Protein AF-Q4L311-F1 (afdb_monomer_lite)

Sequence (373 aa):
MFKLDLPMAKENIFAGINQTIMLTLSMVVIASMIGTPGLGEGVLAAVQRSEVGNGFVYGIGIVVLAIIVDRFTQAMNHSRQEKLPKKTKIILTIIILLVAILGSILGHMFSDDKEANKGTIKLAYAQQDDQIVSTNVIAQVLEEQGYKVDTTSLDIPVTWEAVSKGEVDAMTGAWLPITHGAEYKKVKNDIDNLGPHIDKEAKLGLVVPKYMDVNSIEDLNNQANKKITGIEPGAEIVDATNETLKAYPNLKGWEQINSSTGAMNAELKRAIKNKDDIIITGWNRYWIFQRYDLKYLDDPKGSMGKAESINTIARKGLKEDEPEAYRILDNFKWSVKDMESIMLEIENGKDPEKATKEWIDNNRDKVDKWTEK

Organism: Staphylococcus haemolyticus (strain JCSC1435) (NCBI:txid279808)

Structure (mmCIF, N/CA/C/O backbone):
data_AF-Q4L311-F1
#
_entry.id   AF-Q4L311-F1
#
loop_
_atom_site.group_PDB
_atom_site.id
_atom_site.type_symbol
_atom_site.label_atom_id
_atom_site.label_alt_id
_atom_site.label_comp_id
_atom_site.label_asym_id
_atom_site.label_entity_id
_atom_site.label_seq_id
_atom_site.pdbx_PDB_ins_code
_atom_site.Cartn_x
_atom_site.Cartn_y
_atom_site.Cartn_z
_atom_site.occupancy
_atom_site.B_iso_or_equiv
_a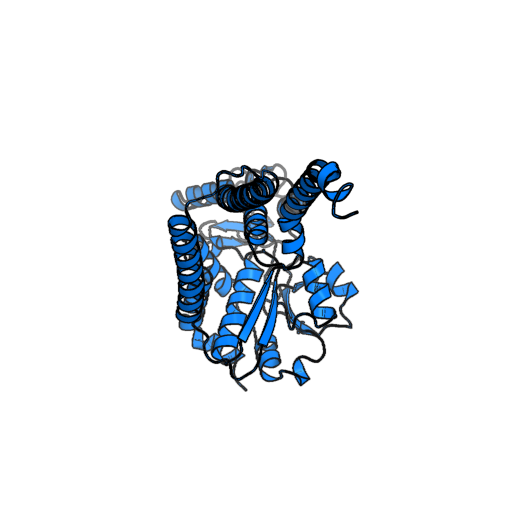tom_site.auth_seq_id
_atom_site.auth_comp_id
_atom_site.auth_asym_id
_atom_site.auth_atom_id
_atom_site.pdbx_PDB_model_num
ATOM 1 N N . MET A 1 1 ? -5.547 31.160 49.941 1.00 73.50 1 MET A N 1
ATOM 2 C CA . MET A 1 1 ? -5.745 30.472 48.648 1.00 73.50 1 MET A CA 1
ATOM 3 C C . MET A 1 1 ? -6.793 31.131 47.742 1.00 73.50 1 MET A C 1
ATOM 5 O O . MET A 1 1 ? -6.414 31.935 46.906 1.00 73.50 1 MET A O 1
ATOM 9 N N . PHE A 1 2 ? -8.103 30.878 47.891 1.00 77.81 2 PHE A N 1
ATOM 10 C CA . PHE A 1 2 ? -9.108 31.277 46.877 1.00 77.81 2 PHE A CA 1
ATOM 11 C C . PHE A 1 2 ? -9.388 32.783 46.734 1.00 77.81 2 PHE A C 1
ATOM 13 O O . PHE A 1 2 ? -9.813 33.221 45.671 1.00 77.81 2 PHE A O 1
ATOM 20 N N . LYS A 1 3 ? -9.182 33.579 47.789 1.00 73.06 3 LYS A N 1
ATOM 21 C CA . LYS A 1 3 ? -9.510 35.018 47.793 1.00 73.06 3 LYS A CA 1
ATOM 22 C C . LYS A 1 3 ? -8.316 35.946 47.544 1.00 73.06 3 LYS A C 1
ATOM 24 O O . LYS A 1 3 ? -8.540 37.134 47.354 1.00 73.06 3 LYS A O 1
ATOM 29 N N . LEU A 1 4 ? -7.085 35.430 47.575 1.00 77.00 4 LEU A N 1
ATOM 30 C CA . LEU A 1 4 ? -5.869 36.254 47.532 1.00 77.00 4 LEU A CA 1
ATOM 31 C C . LEU A 1 4 ? -4.845 35.685 46.541 1.00 77.00 4 LEU A C 1
ATOM 33 O O . LEU A 1 4 ? -4.598 36.292 45.506 1.00 77.00 4 LEU A O 1
ATOM 37 N N . ASP A 1 5 ? -4.363 34.467 46.790 1.00 82.62 5 ASP A N 1
ATOM 38 C CA . ASP A 1 5 ? -3.301 33.852 45.980 1.00 82.62 5 ASP A CA 1
ATOM 39 C C . ASP A 1 5 ? -3.768 33.516 44.553 1.00 82.62 5 ASP A C 1
ATOM 41 O O . ASP A 1 5 ? -3.086 33.829 43.584 1.00 82.62 5 ASP A O 1
ATOM 45 N N . LEU A 1 6 ? -4.963 32.928 44.408 1.00 81.81 6 LEU A N 1
ATOM 46 C CA . LEU A 1 6 ? -5.543 32.556 43.107 1.00 81.81 6 LEU A CA 1
ATOM 47 C C . LEU A 1 6 ? -5.823 33.770 42.202 1.00 81.81 6 LEU A C 1
ATOM 49 O O . LEU A 1 6 ? -5.437 33.732 41.035 1.00 81.81 6 LEU A O 1
ATOM 53 N N . PRO A 1 7 ? -6.456 34.854 42.697 1.00 82.69 7 PRO A N 1
ATOM 54 C CA . PRO A 1 7 ? -6.616 36.082 41.924 1.00 82.69 7 PRO A CA 1
ATOM 55 C C . PRO A 1 7 ? -5.288 36.724 41.507 1.00 82.69 7 PRO A C 1
ATOM 57 O O . PRO A 1 7 ? -5.178 37.173 40.372 1.00 82.69 7 PRO A O 1
ATOM 60 N N . MET A 1 8 ? -4.280 36.736 42.388 1.00 79.81 8 MET A N 1
ATOM 61 C CA . MET A 1 8 ? -2.969 37.329 42.094 1.00 79.81 8 MET A CA 1
ATOM 62 C C . MET A 1 8 ? -2.140 36.497 41.109 1.00 79.81 8 MET A C 1
ATOM 64 O O . MET A 1 8 ? -1.406 37.057 40.302 1.00 79.81 8 MET A O 1
ATOM 68 N N . ALA A 1 9 ? -2.265 35.169 41.148 1.00 87.50 9 ALA A N 1
ATOM 69 C CA . ALA A 1 9 ? -1.565 34.265 40.237 1.00 87.50 9 ALA A CA 1
ATOM 70 C C . ALA A 1 9 ? -2.327 34.006 38.925 1.00 87.50 9 ALA A C 1
ATOM 72 O O . ALA A 1 9 ? -1.809 33.308 38.054 1.00 87.50 9 ALA A O 1
ATOM 73 N N . LYS A 1 10 ? -3.549 34.542 38.774 1.00 83.56 10 LYS A N 1
ATOM 74 C CA . LYS A 1 10 ? -4.459 34.234 37.661 1.00 83.56 10 LYS A CA 1
ATOM 75 C C . LYS A 1 10 ? -3.790 34.423 36.301 1.00 83.56 10 LYS A C 1
ATOM 77 O O . LYS A 1 10 ? -3.852 33.520 35.478 1.00 83.56 10 LYS A O 1
ATOM 82 N N . GLU A 1 11 ? -3.114 35.544 36.073 1.00 82.06 11 GLU A N 1
ATOM 83 C CA . GLU A 1 11 ? -2.467 35.824 34.785 1.00 82.06 11 GLU A CA 1
ATOM 84 C C . GLU A 1 11 ? -1.387 34.792 34.440 1.00 82.06 11 GLU A C 1
ATOM 86 O O . GLU A 1 11 ? -1.383 34.259 33.333 1.00 82.06 11 GLU A O 1
ATOM 91 N N . ASN A 1 12 ? -0.548 34.423 35.412 1.00 86.00 12 ASN A N 1
ATOM 92 C CA . ASN A 1 12 ? 0.487 33.402 35.231 1.00 86.00 12 ASN A CA 1
ATOM 93 C C . ASN A 1 12 ? -0.113 32.004 35.019 1.00 86.00 12 ASN A C 1
ATOM 95 O O . ASN A 1 12 ? 0.378 31.243 34.188 1.00 86.00 12 ASN A O 1
ATOM 99 N N . ILE A 1 13 ? -1.200 31.672 35.724 1.00 88.12 13 ILE A N 1
ATOM 100 C CA . ILE A 1 13 ? -1.925 30.408 35.533 1.00 88.12 13 ILE A CA 1
ATOM 101 C C . ILE A 1 13 ? -2.519 30.348 34.121 1.00 88.12 13 ILE A C 1
ATOM 103 O O . ILE A 1 13 ? -2.344 29.349 33.431 1.00 88.12 13 ILE A O 1
ATOM 107 N N . PHE A 1 14 ? -3.183 31.411 33.659 1.00 86.06 14 PHE A N 1
ATOM 108 C CA . PHE A 1 14 ? -3.766 31.461 32.316 1.00 86.06 14 PHE A CA 1
ATOM 109 C C . PHE A 1 14 ? -2.701 31.465 31.212 1.00 86.06 14 PHE A C 1
ATOM 111 O O . PHE A 1 14 ? -2.920 30.851 30.170 1.00 86.06 14 PHE A O 1
ATOM 118 N N . ALA A 1 15 ? -1.534 32.072 31.447 1.00 84.25 15 ALA A N 1
ATOM 119 C CA . ALA A 1 15 ? -0.388 31.954 30.548 1.00 84.25 15 ALA A CA 1
ATOM 120 C C . ALA A 1 15 ? 0.123 30.503 30.463 1.00 84.25 15 ALA A C 1
ATOM 122 O O . ALA A 1 15 ? 0.336 29.996 29.362 1.00 84.25 15 ALA A O 1
ATOM 123 N N . GLY A 1 16 ? 0.246 29.806 31.599 1.00 88.94 16 GLY A N 1
ATOM 124 C CA . GLY A 1 16 ? 0.625 28.389 31.637 1.00 88.94 16 GLY A CA 1
ATOM 125 C C . GLY A 1 16 ? -0.406 27.468 30.973 1.00 88.94 16 GLY A C 1
ATOM 126 O O . GLY A 1 16 ? -0.039 26.552 30.236 1.00 88.94 16 GLY A O 1
ATOM 127 N N . ILE A 1 17 ? -1.701 27.743 31.162 1.00 89.19 17 ILE A N 1
ATOM 128 C CA . ILE A 1 17 ? -2.790 27.042 30.466 1.00 89.19 17 ILE A CA 1
ATOM 129 C C . ILE A 1 17 ? -2.667 27.252 28.954 1.00 89.19 17 ILE A C 1
ATOM 131 O O . ILE A 1 17 ? -2.731 26.279 28.209 1.00 89.19 17 ILE A O 1
ATOM 135 N N . ASN A 1 18 ? -2.434 28.487 28.499 1.00 85.25 18 ASN A N 1
ATOM 136 C CA . ASN A 1 18 ? -2.275 28.770 27.075 1.00 85.25 18 ASN A CA 1
ATOM 137 C C . ASN A 1 18 ? -1.077 28.020 26.471 1.00 85.25 18 ASN A C 1
ATOM 139 O O . ASN A 1 18 ? -1.207 27.354 25.449 1.00 85.25 18 ASN A O 1
ATOM 143 N N . GLN A 1 19 ? 0.077 28.033 27.146 1.00 87.75 19 GLN A N 1
ATOM 144 C CA . GLN A 1 19 ? 1.245 27.258 26.711 1.00 87.75 19 GLN A CA 1
ATOM 145 C C . GLN A 1 19 ? 0.948 25.755 26.645 1.00 87.75 19 GLN A C 1
ATOM 147 O O . GLN A 1 19 ? 1.329 25.097 25.680 1.00 87.75 19 GLN A O 1
ATOM 152 N N . THR A 1 20 ? 0.219 25.221 27.626 1.00 90.25 20 THR A N 1
ATOM 153 C CA . THR A 1 20 ? -0.181 23.807 27.640 1.00 90.25 20 THR A CA 1
ATOM 154 C C . THR A 1 20 ? -1.092 23.476 26.459 1.00 90.25 20 THR A C 1
ATOM 156 O O . THR A 1 20 ? -0.882 22.463 25.794 1.00 90.25 20 THR A O 1
ATOM 159 N N . ILE A 1 21 ? -2.063 24.339 26.148 1.00 87.25 21 ILE A N 1
ATOM 160 C CA . ILE A 1 21 ? -2.958 24.186 24.992 1.00 87.25 21 ILE A CA 1
ATOM 161 C C . ILE A 1 21 ? -2.152 24.171 23.688 1.00 87.25 21 ILE A C 1
ATOM 163 O O . ILE A 1 21 ? -2.313 23.255 22.883 1.00 87.25 21 ILE A O 1
ATOM 167 N N . MET A 1 22 ? -1.238 25.126 23.500 1.00 86.06 22 MET A N 1
ATOM 168 C CA . MET A 1 22 ? -0.413 25.222 22.289 1.00 86.06 22 MET A CA 1
ATOM 169 C C . MET A 1 22 ? 0.513 24.012 22.103 1.00 86.06 22 MET A C 1
ATOM 171 O O . MET A 1 22 ? 0.650 23.505 20.986 1.00 86.06 22 MET A O 1
ATOM 175 N N . LEU A 1 23 ? 1.117 23.511 23.186 1.00 88.81 23 LEU A N 1
ATOM 176 C CA . LEU A 1 23 ? 1.953 22.306 23.151 1.00 88.81 23 LEU A CA 1
ATOM 177 C C . LEU A 1 23 ? 1.122 21.049 22.869 1.00 88.81 23 LEU A C 1
ATOM 179 O O . LEU A 1 23 ? 1.526 20.221 22.057 1.00 88.81 23 LEU A O 1
ATOM 183 N N . THR A 1 24 ? -0.061 20.938 23.478 1.00 89.75 24 THR A N 1
ATOM 184 C CA . THR A 1 24 ? -0.970 19.802 23.259 1.00 89.75 24 THR A CA 1
ATOM 185 C C . THR A 1 24 ? -1.444 19.754 21.808 1.00 89.75 24 THR A C 1
ATOM 187 O O . THR A 1 24 ? -1.416 18.696 21.188 1.00 89.75 24 THR A O 1
ATOM 190 N N . LEU A 1 25 ? -1.809 20.901 21.228 1.00 87.44 25 LEU A N 1
ATOM 191 C CA . LEU A 1 25 ? -2.231 20.982 19.826 1.00 87.44 25 LEU A CA 1
ATOM 192 C C . LEU A 1 25 ? -1.084 20.694 18.851 1.00 87.44 25 LEU A C 1
ATOM 194 O O . LEU A 1 25 ? -1.307 20.065 17.820 1.00 87.44 25 LEU A O 1
ATOM 198 N N . SER A 1 26 ? 0.151 21.064 19.203 1.00 84.62 26 SER A N 1
ATOM 199 C CA . SER A 1 26 ? 1.346 20.680 18.435 1.00 84.62 26 SER A CA 1
ATOM 200 C C . SER A 1 26 ? 1.591 19.164 18.433 1.00 84.62 26 SER A C 1
ATOM 202 O O . SER A 1 26 ? 2.142 18.634 17.473 1.00 84.62 26 SER A O 1
ATOM 204 N N . MET A 1 27 ? 1.167 18.453 19.483 1.00 91.19 27 MET A N 1
ATOM 205 C CA . MET A 1 27 ? 1.312 16.996 19.602 1.00 91.19 27 MET A CA 1
ATOM 206 C C . MET A 1 27 ? 0.196 16.194 18.918 1.00 91.19 27 MET A C 1
ATOM 208 O O . MET A 1 27 ? 0.284 14.969 18.873 1.00 91.19 27 MET A O 1
ATOM 212 N N . VAL A 1 28 ? -0.828 16.842 18.355 1.00 89.62 28 VAL A N 1
ATOM 213 C CA . VAL A 1 28 ? -1.974 16.154 17.730 1.00 89.62 28 VAL A CA 1
ATOM 214 C C . VAL A 1 28 ? -1.540 15.205 16.609 1.00 89.62 28 VAL A C 1
ATOM 216 O O . VAL A 1 28 ? -2.085 14.113 16.503 1.00 89.62 28 VAL A O 1
ATOM 219 N N . VAL A 1 29 ? -0.516 15.562 15.828 1.00 84.25 29 VAL A N 1
ATOM 220 C CA . VAL A 1 29 ? 0.008 14.690 14.760 1.00 84.25 29 VAL A CA 1
ATOM 221 C C . VAL A 1 29 ? 0.629 13.411 15.334 1.00 84.25 29 VAL A C 1
ATOM 223 O O . VAL A 1 29 ? 0.370 12.327 14.826 1.00 84.25 29 VAL A O 1
ATOM 226 N N . ILE A 1 30 ? 1.380 13.517 16.436 1.00 85.44 30 ILE A N 1
ATOM 227 C CA . ILE A 1 30 ? 1.993 12.358 17.109 1.00 85.44 30 ILE A CA 1
ATOM 228 C C . ILE A 1 30 ? 0.910 11.461 17.716 1.00 85.44 30 ILE A C 1
ATOM 230 O O . ILE A 1 30 ? 0.994 10.242 17.620 1.00 85.44 30 ILE A O 1
ATOM 234 N N . ALA A 1 31 ? -0.133 12.044 18.313 1.00 87.12 31 ALA A N 1
ATOM 235 C CA . ALA A 1 31 ? -1.257 11.270 18.834 1.00 87.12 31 ALA A CA 1
ATOM 236 C C . ALA A 1 31 ? -1.983 10.492 17.720 1.00 87.12 31 ALA A C 1
ATOM 238 O O . ALA A 1 31 ? -2.388 9.346 17.927 1.00 87.12 31 ALA A O 1
ATOM 239 N N . SER A 1 32 ? -2.103 11.083 16.527 1.00 85.62 32 SER A N 1
ATOM 240 C CA . SER A 1 32 ? -2.685 10.413 15.360 1.00 85.62 32 SER A CA 1
ATOM 241 C C . SER A 1 32 ? -1.826 9.273 14.812 1.00 85.62 32 SER A C 1
ATOM 243 O O . SER A 1 32 ? -2.384 8.309 14.305 1.00 85.62 32 SER A O 1
ATOM 245 N N . MET A 1 33 ? -0.503 9.300 14.996 1.00 81.50 33 MET A N 1
ATOM 246 C CA . MET A 1 33 ? 0.375 8.163 14.656 1.00 81.50 33 MET A CA 1
ATOM 247 C C . MET A 1 33 ? 0.108 6.917 15.527 1.00 81.50 33 MET A C 1
ATOM 249 O O . MET A 1 33 ? 0.434 5.797 15.135 1.00 81.50 33 MET A O 1
ATOM 253 N N . ILE A 1 34 ? -0.529 7.103 16.691 1.00 85.44 34 ILE A N 1
ATOM 254 C CA . ILE A 1 34 ? -0.958 6.042 17.622 1.00 85.44 34 ILE A CA 1
ATOM 255 C C . ILE A 1 34 ? -2.483 5.809 17.507 1.00 85.44 34 ILE A C 1
ATOM 257 O O . ILE A 1 34 ? -3.113 5.246 18.397 1.00 85.44 34 ILE A O 1
ATOM 261 N N . GLY A 1 35 ? -3.111 6.260 16.415 1.00 77.94 35 GLY A N 1
ATOM 262 C CA . GLY A 1 35 ? -4.507 5.937 16.108 1.00 77.94 35 GLY A CA 1
ATOM 263 C C . GLY A 1 35 ? -5.538 6.856 16.747 1.00 77.94 35 GLY A C 1
ATOM 264 O O . GLY A 1 35 ? -6.716 6.515 16.794 1.00 77.94 35 GLY A O 1
ATOM 265 N N . THR A 1 36 ? -5.126 8.029 17.241 1.00 84.50 36 THR A N 1
ATOM 266 C CA . THR A 1 36 ? -6.088 9.048 17.686 1.00 84.50 36 THR A CA 1
ATOM 267 C C . THR A 1 36 ? -6.729 9.719 16.463 1.00 84.50 36 THR A C 1
ATOM 269 O O . THR A 1 36 ? -6.016 10.414 15.725 1.00 84.50 36 THR A O 1
ATOM 272 N N . PRO A 1 37 ? -8.053 9.576 16.249 1.00 80.94 37 PRO A N 1
ATOM 273 C CA . PRO A 1 37 ? -8.720 10.160 15.092 1.00 80.94 37 PRO A CA 1
ATOM 274 C C . PRO A 1 37 ? -8.730 11.690 15.175 1.00 80.94 37 PRO A C 1
ATOM 276 O O . PRO A 1 37 ? -8.748 12.278 16.262 1.00 80.94 37 PRO A O 1
ATOM 279 N N . GLY A 1 38 ? -8.767 12.353 14.019 1.00 86.56 38 GLY A N 1
ATOM 280 C CA . GLY A 1 38 ? -8.958 13.800 13.929 1.00 86.56 38 GLY A CA 1
ATOM 281 C C . GLY A 1 38 ? -8.069 14.473 12.889 1.00 86.56 38 GLY A C 1
ATOM 282 O O . GLY A 1 38 ? -7.551 13.848 11.972 1.00 86.56 38 GLY A O 1
ATOM 283 N N . LEU A 1 39 ? -7.873 15.787 13.032 1.00 87.25 39 LEU A N 1
ATOM 284 C CA . LEU A 1 39 ? -7.132 16.589 12.047 1.00 87.25 39 LEU A CA 1
ATOM 285 C C . LEU A 1 39 ? -5.661 16.162 11.890 1.00 87.25 39 LEU A C 1
ATOM 287 O O . LEU A 1 39 ? -5.087 16.373 10.826 1.00 87.25 39 LEU A O 1
ATOM 291 N N . GLY A 1 40 ? -5.056 15.569 12.927 1.00 86.12 40 GLY A N 1
ATOM 292 C CA . GLY A 1 40 ? -3.677 15.070 12.878 1.00 86.12 40 GLY A CA 1
ATOM 293 C C . GLY A 1 40 ? -3.487 13.925 11.887 1.00 86.12 40 GLY A C 1
ATOM 294 O O . GLY A 1 40 ? -2.456 13.870 11.221 1.00 86.12 40 GLY A O 1
ATOM 295 N N . GLU A 1 41 ? -4.501 13.075 11.725 1.00 85.19 41 GLU A N 1
ATOM 296 C CA . GLU A 1 41 ? -4.506 11.981 10.754 1.00 85.19 41 GLU A CA 1
ATOM 297 C C . GLU A 1 41 ? -4.481 12.523 9.323 1.00 85.19 41 GLU A C 1
ATOM 299 O O . GLU A 1 41 ? -3.672 12.086 8.510 1.00 85.19 41 GLU A O 1
ATOM 304 N N . GLY A 1 42 ? -5.282 13.555 9.037 1.00 84.56 42 GLY A N 1
ATOM 305 C CA . GLY A 1 42 ? -5.275 14.228 7.737 1.00 84.56 42 GLY A CA 1
ATOM 306 C C . GLY A 1 42 ? -3.934 14.896 7.413 1.00 84.56 42 GLY A C 1
ATOM 307 O O . GLY A 1 42 ? -3.469 14.834 6.275 1.00 84.56 42 GLY A O 1
ATOM 308 N N . VAL A 1 43 ? -3.267 15.494 8.411 1.00 85.38 43 VAL A N 1
ATOM 309 C CA . VAL A 1 43 ? -1.900 16.021 8.238 1.00 85.38 43 VAL A CA 1
ATOM 310 C C . VAL A 1 43 ? -0.921 14.889 7.922 1.00 85.38 43 VAL A C 1
ATOM 312 O O . VAL A 1 43 ? -0.125 15.027 6.996 1.00 85.38 43 VAL A O 1
ATOM 315 N N . LEU A 1 44 ? -0.985 13.775 8.660 1.00 80.62 44 LEU A N 1
ATOM 316 C CA . LEU A 1 44 ? -0.117 12.617 8.444 1.00 80.62 44 LEU A CA 1
ATOM 317 C C . LEU A 1 44 ? -0.308 12.029 7.039 1.00 80.62 44 LEU A C 1
ATOM 319 O O . LEU A 1 44 ? 0.674 11.859 6.318 1.00 80.62 44 LEU A O 1
ATOM 323 N N . ALA A 1 45 ? -1.557 11.801 6.625 1.00 77.19 45 ALA A N 1
ATOM 324 C CA . ALA A 1 45 ? -1.898 11.298 5.297 1.00 77.19 45 ALA A CA 1
ATOM 325 C C . ALA A 1 45 ? -1.376 12.227 4.189 1.00 77.19 45 ALA A C 1
ATOM 327 O O . ALA A 1 45 ? -0.741 11.774 3.238 1.00 77.19 45 ALA A O 1
ATOM 328 N N . ALA A 1 46 ? -1.555 13.542 4.340 1.00 81.12 46 ALA A N 1
ATOM 329 C CA . ALA A 1 46 ? -1.067 14.513 3.369 1.00 81.12 46 ALA A CA 1
ATOM 330 C C . ALA A 1 46 ? 0.467 14.555 3.270 1.00 81.12 46 ALA A C 1
ATOM 332 O O . ALA A 1 46 ? 1.007 14.723 2.177 1.00 81.12 46 ALA A O 1
ATOM 333 N N . VAL A 1 47 ? 1.179 14.393 4.391 1.00 75.00 47 VAL A N 1
ATOM 334 C CA . VAL A 1 47 ? 2.648 14.307 4.395 1.00 75.00 47 VAL A CA 1
ATOM 335 C C . VAL A 1 47 ? 3.111 13.039 3.684 1.00 75.00 47 VAL A C 1
ATOM 337 O O . VAL A 1 47 ? 3.996 13.118 2.836 1.00 75.00 47 VAL A O 1
ATOM 340 N N . GLN A 1 48 ? 2.496 11.891 3.978 1.00 67.12 48 GLN A N 1
ATOM 341 C CA . GLN A 1 48 ? 2.872 10.620 3.354 1.00 67.12 48 GLN A CA 1
ATOM 342 C C . GLN A 1 48 ? 2.577 10.595 1.850 1.00 67.12 48 GLN A C 1
ATOM 344 O O . GLN A 1 48 ? 3.380 10.079 1.076 1.00 67.12 48 GLN A O 1
ATOM 349 N N . ARG A 1 49 ? 1.486 11.234 1.416 1.00 68.88 49 ARG A N 1
ATOM 350 C CA . ARG A 1 49 ? 1.104 11.344 -0.001 1.00 68.88 49 ARG A CA 1
ATOM 351 C C . ARG A 1 49 ? 1.751 12.510 -0.746 1.00 68.88 49 ARG A C 1
ATOM 353 O O . ARG A 1 49 ? 1.495 12.702 -1.930 1.00 68.88 49 ARG A O 1
ATOM 360 N N . SER A 1 50 ? 2.592 13.305 -0.080 1.00 70.69 50 SER A N 1
ATOM 361 C CA . SER A 1 50 ? 3.168 14.538 -0.643 1.00 70.69 50 SER A CA 1
ATOM 362 C C . SER A 1 50 ? 2.116 15.551 -1.145 1.00 70.69 50 SER A C 1
ATOM 364 O O . SER A 1 50 ? 2.374 16.367 -2.033 1.00 70.69 50 SER A O 1
ATOM 366 N N . GLU A 1 51 ? 0.925 15.553 -0.546 1.00 73.56 51 GLU A N 1
ATOM 367 C CA . GLU A 1 51 ? -0.197 16.430 -0.887 1.00 73.56 51 GLU A CA 1
ATOM 368 C C . GLU A 1 51 ? -0.151 17.726 -0.065 1.00 73.56 51 GLU A C 1
ATOM 370 O O . GLU A 1 51 ? -0.922 17.939 0.874 1.00 73.56 51 GLU A O 1
ATOM 375 N N . VAL A 1 52 ? 0.749 18.641 -0.438 1.00 79.56 52 VAL A N 1
ATOM 376 C CA . VAL A 1 52 ? 0.973 19.904 0.298 1.00 79.56 52 VAL A CA 1
ATOM 377 C C . VAL A 1 52 ? -0.319 20.711 0.496 1.00 79.56 52 VAL A C 1
ATOM 379 O O . VAL A 1 52 ? -0.507 21.323 1.546 1.00 79.56 52 VAL A O 1
ATOM 382 N N . GLY A 1 53 ? -1.232 20.693 -0.483 1.00 80.88 53 GLY A N 1
ATOM 383 C CA . GLY A 1 53 ? -2.520 21.388 -0.399 1.00 80.88 53 GLY A CA 1
ATOM 384 C C . GLY A 1 53 ? -3.415 20.857 0.723 1.00 80.88 53 GLY A C 1
ATOM 385 O O . GLY A 1 53 ? -3.863 21.634 1.566 1.00 80.88 53 GLY A O 1
ATOM 386 N N . ASN A 1 54 ? -3.616 19.539 0.779 1.00 77.31 54 ASN A N 1
ATOM 387 C CA . ASN A 1 54 ? -4.419 18.905 1.825 1.00 77.31 54 ASN A CA 1
ATOM 388 C C . ASN A 1 54 ? -3.757 19.081 3.197 1.00 77.31 54 ASN A C 1
ATOM 390 O O . ASN A 1 54 ? -4.420 19.478 4.156 1.00 77.31 54 ASN A O 1
ATOM 394 N N . GLY A 1 55 ? -2.431 18.928 3.274 1.00 84.50 55 GLY A N 1
ATOM 395 C CA . GLY A 1 55 ? -1.673 19.148 4.508 1.00 84.50 55 GLY A CA 1
ATOM 396 C C . GLY A 1 55 ? -1.816 20.575 5.040 1.00 84.50 55 GLY A C 1
ATOM 397 O O . GLY A 1 55 ? -1.987 20.781 6.242 1.00 84.50 55 GLY A O 1
ATOM 398 N N . PHE A 1 56 ? -1.833 21.568 4.147 1.00 88.94 56 PHE A N 1
ATOM 399 C CA . PHE A 1 56 ? -2.071 22.964 4.505 1.00 88.94 56 PHE A CA 1
ATOM 400 C C . PHE A 1 56 ? -3.493 23.203 5.032 1.00 88.94 56 PHE A C 1
ATOM 402 O O . PHE A 1 56 ? -3.657 23.916 6.021 1.00 88.94 56 PHE A O 1
ATOM 409 N N . VAL A 1 57 ? -4.515 22.585 4.426 1.00 91.12 57 VAL A N 1
ATOM 410 C CA . VAL A 1 57 ? -5.912 22.687 4.888 1.00 91.12 57 VAL A CA 1
ATOM 411 C C . VAL A 1 57 ? -6.066 22.111 6.297 1.00 91.12 57 VAL A C 1
ATOM 413 O O . VAL A 1 57 ? -6.581 22.802 7.181 1.00 91.12 57 VAL A O 1
ATOM 416 N N . TYR A 1 58 ? -5.573 20.893 6.541 1.00 90.44 58 TYR A N 1
ATOM 417 C CA . TYR A 1 58 ? -5.627 20.283 7.873 1.00 90.44 58 TYR A CA 1
ATOM 418 C C . TYR A 1 58 ? -4.813 21.080 8.902 1.00 90.44 58 TYR A C 1
ATOM 420 O O . TYR A 1 58 ? -5.292 21.326 10.012 1.00 90.44 58 TYR A O 1
ATOM 428 N N . GLY A 1 59 ? -3.627 21.570 8.520 1.00 89.12 59 GLY A N 1
ATOM 429 C CA . GLY A 1 59 ? -2.788 22.424 9.361 1.00 89.12 59 GLY A CA 1
ATOM 430 C C . GLY A 1 59 ? -3.471 23.739 9.753 1.00 89.12 59 GLY A C 1
ATOM 431 O O . GLY A 1 59 ? -3.485 24.095 10.933 1.00 89.12 59 GLY A O 1
ATOM 432 N N . ILE A 1 60 ? -4.111 24.434 8.804 1.00 91.88 60 ILE A N 1
ATOM 433 C CA . ILE A 1 60 ? -4.940 25.612 9.104 1.00 91.88 60 ILE A CA 1
ATOM 434 C C . ILE A 1 60 ? -6.084 25.240 10.044 1.00 91.88 60 ILE A C 1
ATOM 436 O O . ILE A 1 60 ? -6.362 26.001 10.969 1.00 91.88 60 ILE A O 1
ATOM 440 N N . GLY A 1 61 ? -6.726 24.085 9.853 1.00 91.56 61 GLY A N 1
ATOM 441 C CA . GLY A 1 61 ? -7.772 23.596 10.752 1.00 91.56 61 GLY A CA 1
ATOM 442 C C . GLY A 1 61 ? -7.300 23.517 12.207 1.00 91.56 61 GLY A C 1
ATOM 443 O O . GLY A 1 61 ? -7.969 24.035 13.103 1.00 91.56 61 GLY A O 1
ATOM 444 N N . ILE A 1 62 ? -6.108 22.954 12.437 1.00 90.12 62 ILE A N 1
ATOM 445 C CA . ILE A 1 62 ? -5.488 22.873 13.770 1.00 90.12 62 ILE A CA 1
ATOM 446 C C . ILE A 1 62 ? -5.182 24.275 14.318 1.00 90.12 62 ILE A C 1
ATOM 448 O O . ILE A 1 62 ? -5.483 24.560 15.477 1.00 90.12 62 ILE A O 1
ATOM 452 N N . VAL A 1 63 ? -4.637 25.178 13.496 1.00 89.50 63 VAL A N 1
ATOM 453 C CA . VAL A 1 63 ? -4.330 26.563 13.905 1.00 89.50 63 VAL A CA 1
ATOM 454 C C . VAL A 1 63 ? -5.598 27.344 14.260 1.00 89.50 63 VAL A C 1
ATOM 456 O O . VAL A 1 63 ? -5.625 28.055 15.261 1.00 89.50 63 VAL A O 1
ATOM 459 N N . VAL A 1 64 ? -6.670 27.210 13.479 1.00 89.81 64 VAL A N 1
ATOM 460 C CA . VAL A 1 64 ? -7.957 27.863 13.757 1.00 89.81 64 VAL A CA 1
ATOM 461 C C . VAL A 1 64 ? -8.542 27.344 15.066 1.00 89.81 64 VAL A C 1
ATOM 463 O O . VAL A 1 64 ? -8.975 28.149 15.892 1.00 89.81 64 VAL A O 1
ATOM 466 N N . LEU A 1 65 ? -8.501 26.029 15.297 1.00 89.31 65 LEU A N 1
ATOM 467 C CA . LEU A 1 65 ? -8.912 25.441 16.569 1.00 89.31 65 LEU A CA 1
ATOM 468 C C . LEU A 1 65 ? -8.078 26.002 17.730 1.00 89.31 65 LEU A C 1
ATOM 470 O O . LEU A 1 65 ? -8.649 26.411 18.740 1.00 89.31 65 LEU A O 1
ATOM 474 N N . ALA A 1 66 ? -6.757 26.111 17.561 1.00 87.69 66 ALA A N 1
ATOM 475 C CA . ALA A 1 66 ? -5.866 26.711 18.552 1.00 87.69 66 ALA A CA 1
ATOM 476 C C . ALA A 1 66 ? -6.258 28.155 18.885 1.00 87.69 66 ALA A C 1
ATOM 478 O O . ALA A 1 66 ? -6.395 28.496 20.057 1.00 87.69 66 ALA A O 1
ATOM 479 N N . ILE A 1 67 ? -6.522 28.984 17.870 1.00 86.38 67 ILE A N 1
ATOM 480 C CA . ILE A 1 67 ? -6.946 30.381 18.045 1.00 86.38 67 ILE A CA 1
ATOM 481 C C . ILE A 1 67 ? -8.303 30.463 18.753 1.00 86.38 67 ILE A C 1
ATOM 483 O O . ILE A 1 67 ? -8.503 31.335 19.598 1.00 86.38 67 ILE A O 1
ATOM 487 N N . ILE A 1 68 ? -9.255 29.587 18.416 1.00 88.06 68 ILE A N 1
ATOM 488 C CA . ILE A 1 68 ? -10.572 29.559 19.064 1.00 88.06 68 ILE A CA 1
ATOM 489 C C . ILE A 1 68 ? -10.414 29.230 20.549 1.00 88.06 68 ILE A C 1
ATOM 491 O O . ILE A 1 68 ? -10.943 29.959 21.391 1.00 88.06 68 ILE A O 1
ATOM 495 N N . VAL A 1 69 ? -9.666 28.172 20.871 1.00 88.00 69 VAL A N 1
ATOM 496 C CA . VAL A 1 69 ? -9.428 27.754 22.257 1.00 88.00 69 VAL A CA 1
ATOM 497 C C . VAL A 1 69 ? -8.693 28.854 23.026 1.00 88.00 69 VAL A C 1
ATOM 499 O O . VAL A 1 69 ? -9.163 29.258 24.088 1.00 88.00 69 VAL A O 1
ATOM 502 N N . ASP A 1 70 ? -7.622 29.418 22.463 1.00 85.38 70 ASP A N 1
ATOM 503 C CA . ASP A 1 70 ? -6.881 30.542 23.047 1.00 85.38 70 ASP A CA 1
ATOM 504 C C . ASP A 1 70 ? -7.799 31.745 23.323 1.00 85.38 70 ASP A C 1
ATOM 506 O O . ASP A 1 70 ? -7.813 32.285 24.432 1.00 85.38 70 ASP A O 1
ATOM 510 N N . ARG A 1 71 ? -8.667 32.120 22.374 1.00 83.88 71 ARG A N 1
ATOM 511 C CA . ARG A 1 71 ? -9.631 33.214 22.570 1.00 83.88 71 ARG A CA 1
ATOM 512 C C . ARG A 1 71 ? -10.634 32.936 23.682 1.00 83.88 71 ARG A C 1
ATOM 514 O O . ARG A 1 71 ? -10.932 33.847 24.457 1.00 83.88 71 ARG A O 1
ATOM 521 N N . PHE A 1 72 ? -11.153 31.715 23.789 1.00 85.50 72 PHE A N 1
ATOM 522 C CA . PHE A 1 72 ? -12.044 31.342 24.891 1.00 85.50 72 PHE A CA 1
ATOM 523 C C . PHE A 1 72 ? -11.320 31.386 26.241 1.00 85.50 72 PHE A C 1
ATOM 525 O O . PHE A 1 72 ? -11.844 31.952 27.206 1.00 85.50 72 PHE A O 1
ATOM 532 N N . THR A 1 73 ? -10.092 30.875 26.301 1.00 84.56 73 THR A N 1
ATOM 533 C CA . THR A 1 73 ? -9.242 30.914 27.495 1.00 84.56 73 THR A CA 1
ATOM 534 C C . THR A 1 73 ? -8.935 32.355 27.917 1.00 84.56 73 THR A C 1
ATOM 536 O O . THR A 1 73 ? -9.082 32.703 29.091 1.00 84.56 73 THR A O 1
ATOM 539 N N . GLN A 1 74 ? -8.606 33.241 26.974 1.00 79.38 74 GLN A N 1
ATOM 540 C CA . GLN A 1 74 ? -8.386 34.664 27.249 1.00 79.38 74 GLN A CA 1
ATOM 541 C C . GLN A 1 74 ? -9.667 35.392 27.675 1.00 79.38 74 GLN A C 1
ATOM 543 O O . GLN A 1 74 ? -9.622 36.229 28.579 1.00 79.38 74 GLN A O 1
ATOM 548 N N . ALA A 1 75 ? -10.823 35.054 27.095 1.00 80.25 75 ALA A N 1
ATOM 549 C CA . ALA A 1 75 ? -12.111 35.621 27.499 1.00 80.25 75 ALA A CA 1
ATOM 550 C C . ALA A 1 75 ? -12.469 35.281 28.958 1.00 80.25 75 ALA A C 1
ATOM 552 O O . ALA A 1 75 ? -13.055 36.102 29.661 1.00 80.25 75 ALA A O 1
ATOM 553 N N . MET A 1 76 ? -12.068 34.106 29.453 1.00 76.94 76 MET A N 1
ATOM 554 C CA . MET A 1 76 ? -12.187 33.751 30.874 1.00 76.94 76 MET A CA 1
ATOM 555 C C . MET A 1 76 ? -11.189 34.514 31.763 1.00 76.94 76 MET A C 1
ATOM 557 O O . MET A 1 76 ? -11.453 34.768 32.950 1.00 76.94 76 MET A O 1
ATOM 561 N N . ASN A 1 77 ? -10.038 34.903 31.205 1.00 73.00 77 ASN A N 1
ATOM 562 C CA . ASN A 1 77 ? -9.042 35.686 31.923 1.00 73.00 77 ASN A CA 1
ATOM 563 C C . ASN A 1 77 ? -9.477 37.155 32.077 1.00 73.00 77 ASN A C 1
ATOM 565 O O . ASN A 1 77 ? -9.474 37.688 33.191 1.00 73.00 77 ASN A O 1
ATOM 569 N N . HIS A 1 78 ? -9.962 37.781 31.003 1.00 68.62 78 HIS A N 1
ATOM 570 C CA . HIS A 1 78 ? -10.479 39.145 31.043 1.00 68.62 78 HIS A CA 1
ATOM 571 C C . HIS A 1 78 ? -11.907 39.206 31.596 1.00 68.62 78 HIS A C 1
ATOM 573 O O . HIS A 1 78 ? -12.895 39.188 30.865 1.00 68.62 78 HIS A O 1
ATOM 579 N N . SER A 1 79 ? -12.038 39.409 32.909 1.00 52.66 79 SER A N 1
ATOM 580 C CA . SER A 1 79 ? -13.299 39.880 33.482 1.00 52.66 79 SER A CA 1
ATOM 581 C C . SER A 1 79 ? -13.513 41.363 33.148 1.00 52.66 79 SER A C 1
ATOM 583 O O . SER A 1 79 ? -13.352 42.233 34.006 1.00 52.66 79 SER A O 1
ATOM 585 N N . ARG A 1 80 ? -13.906 41.685 31.912 1.00 49.22 80 ARG A N 1
ATOM 586 C CA . ARG A 1 80 ? -14.579 42.964 31.651 1.00 49.22 80 ARG A CA 1
ATOM 587 C C . ARG A 1 80 ? -16.017 42.826 32.140 1.00 49.22 80 ARG A C 1
ATOM 589 O O . ARG A 1 80 ? -16.874 42.263 31.466 1.00 49.22 80 ARG A O 1
ATOM 596 N N . GLN A 1 81 ? -16.272 43.306 33.356 1.00 48.56 81 GLN A N 1
ATOM 597 C CA . GLN A 1 81 ? -17.631 43.531 33.837 1.00 48.56 81 GLN A CA 1
ATOM 598 C C . GLN A 1 81 ? -18.251 44.711 33.077 1.00 48.56 81 GLN A C 1
ATOM 600 O O . GLN A 1 81 ? -18.380 45.802 33.616 1.00 48.56 81 GLN A O 1
ATOM 605 N N . GLU A 1 82 ? -18.714 44.483 31.853 1.00 53.41 82 GLU A N 1
ATOM 606 C CA . GLU A 1 82 ? -19.961 45.122 31.447 1.00 53.41 82 GLU A CA 1
ATOM 607 C C . GLU A 1 82 ? -21.068 44.106 31.695 1.00 53.41 82 GLU A C 1
ATOM 609 O O . GLU A 1 82 ? -21.138 43.040 31.081 1.00 53.41 82 GLU A O 1
ATOM 614 N N . LYS A 1 83 ? -21.904 44.384 32.700 1.00 53.44 83 LYS A N 1
ATOM 615 C CA . LYS A 1 83 ? -23.065 43.550 32.999 1.00 53.44 83 LYS A CA 1
ATOM 616 C C . LYS A 1 83 ? -24.005 43.617 31.796 1.00 53.44 83 LYS A C 1
ATOM 618 O O . LYS A 1 83 ? -24.792 44.550 31.685 1.00 53.44 83 LYS A O 1
ATOM 623 N N . LEU A 1 84 ? -23.943 42.605 30.929 1.00 59.00 84 LEU A N 1
ATOM 624 C CA . LEU A 1 84 ? -24.943 42.385 29.886 1.00 59.00 84 LEU A CA 1
ATOM 625 C C . LEU A 1 84 ? -26.354 42.496 30.503 1.00 59.00 84 LEU A C 1
ATOM 627 O O . LEU A 1 84 ? -26.589 41.899 31.566 1.00 59.00 84 LEU A O 1
ATOM 631 N N . PRO A 1 85 ? -27.293 43.230 29.875 1.00 71.81 85 PRO A N 1
ATOM 632 C CA . PRO A 1 85 ? -28.660 43.346 30.368 1.00 71.81 85 PRO A CA 1
ATOM 633 C C . PRO A 1 85 ? -29.277 41.956 30.575 1.00 71.81 85 PRO A C 1
ATOM 635 O O . PRO A 1 85 ? -29.060 41.050 29.768 1.00 71.81 85 PRO A O 1
ATOM 638 N N . LYS A 1 86 ? -30.083 41.774 31.635 1.00 71.56 86 LYS A N 1
ATOM 639 C CA . LYS A 1 86 ? -30.711 40.476 31.980 1.00 71.56 86 LYS A CA 1
ATOM 640 C C . LYS A 1 86 ? -31.395 39.798 30.780 1.00 71.56 86 LYS A C 1
ATOM 642 O O . LYS A 1 86 ? -31.300 38.584 30.646 1.00 71.56 86 LYS A O 1
ATOM 647 N N . LYS A 1 87 ? -32.029 40.577 29.894 1.00 73.00 87 LYS A N 1
ATOM 648 C CA . LYS A 1 87 ? -32.687 40.073 28.677 1.00 73.00 87 LYS A CA 1
ATOM 649 C C . LYS A 1 87 ? -31.698 39.463 27.675 1.00 73.00 87 LYS A C 1
ATOM 651 O O . LYS A 1 87 ? -31.959 38.385 27.159 1.00 73.00 87 LYS A O 1
ATOM 656 N N . THR A 1 88 ? -30.546 40.093 27.456 1.00 70.19 88 THR A N 1
ATOM 657 C CA . THR A 1 88 ? -29.518 39.618 26.515 1.00 70.19 88 THR A CA 1
ATOM 658 C C . THR A 1 88 ? -28.855 38.329 26.998 1.00 70.19 88 THR A C 1
ATOM 660 O O . THR A 1 88 ? -28.602 37.441 26.191 1.00 70.19 88 THR A O 1
ATOM 663 N N . LYS A 1 89 ? -28.642 38.177 28.316 1.00 71.81 89 LYS A N 1
ATOM 664 C CA . LYS A 1 89 ? -28.160 36.912 28.900 1.00 71.81 89 LYS A CA 1
ATOM 665 C C . LYS A 1 89 ? -29.138 35.764 28.667 1.00 71.81 89 LYS A C 1
ATOM 667 O O . LYS A 1 89 ? -28.713 34.709 28.225 1.00 71.81 89 LYS A O 1
ATOM 672 N N . ILE A 1 90 ? -30.430 35.985 28.920 1.00 75.06 90 ILE A N 1
ATOM 673 C CA . ILE A 1 90 ? -31.468 34.962 28.717 1.00 75.06 90 ILE A CA 1
ATOM 674 C C . ILE A 1 90 ? -31.526 34.541 27.243 1.00 75.06 90 ILE A C 1
ATOM 676 O O . ILE A 1 90 ? -31.544 33.350 26.956 1.00 75.06 90 ILE A O 1
ATOM 680 N N . ILE A 1 91 ? -31.478 35.501 26.313 1.00 77.38 91 ILE A N 1
ATOM 681 C CA . ILE A 1 91 ? -31.490 35.220 24.871 1.00 77.38 91 ILE A CA 1
ATOM 682 C C . ILE A 1 91 ? -30.251 34.415 24.451 1.00 77.38 91 ILE A C 1
ATOM 684 O O . ILE A 1 91 ? -30.400 33.404 23.772 1.00 77.38 91 ILE A O 1
ATOM 688 N N . LEU A 1 92 ? -29.043 34.798 24.887 1.00 75.62 92 LEU A N 1
ATOM 689 C CA . LEU A 1 92 ? -27.824 34.046 24.559 1.00 75.62 92 LEU A CA 1
ATOM 690 C C . LEU A 1 92 ? -27.846 32.623 25.127 1.00 75.62 92 LEU A C 1
ATOM 692 O O . LEU A 1 92 ? -27.456 31.690 24.435 1.00 75.62 92 LEU A O 1
ATOM 696 N N . THR A 1 93 ? -28.308 32.442 26.368 1.00 76.12 93 THR A N 1
ATOM 697 C CA . THR A 1 93 ? -28.411 31.109 26.978 1.00 76.12 93 THR A CA 1
ATOM 698 C C . THR A 1 93 ? -29.403 30.229 26.221 1.00 76.12 93 THR A C 1
ATOM 700 O O . THR A 1 93 ? -29.101 29.066 25.979 1.00 76.12 93 THR A O 1
ATOM 703 N N . ILE A 1 94 ? -30.542 30.783 25.791 1.00 81.44 94 ILE A N 1
ATOM 704 C CA . ILE A 1 94 ? -31.528 30.067 24.969 1.00 81.44 94 ILE A CA 1
ATOM 705 C C . ILE A 1 94 ? -30.936 29.692 23.606 1.00 81.44 94 ILE A C 1
ATOM 707 O O . ILE A 1 94 ? -31.117 28.563 23.169 1.00 81.44 94 ILE A O 1
ATOM 711 N N . ILE A 1 95 ? -30.193 30.596 22.958 1.00 83.12 95 ILE A N 1
ATOM 712 C CA . ILE A 1 95 ? -29.537 30.319 21.671 1.00 83.12 95 ILE A CA 1
ATOM 713 C C . ILE A 1 95 ? -28.492 29.208 21.818 1.00 83.12 95 ILE A C 1
ATOM 715 O O . ILE A 1 95 ? -28.482 28.287 21.013 1.00 83.12 95 ILE A O 1
ATOM 719 N N . ILE A 1 96 ? -27.651 29.248 22.854 1.00 82.56 96 ILE A N 1
ATOM 720 C CA . ILE A 1 96 ? -26.644 28.204 23.101 1.00 82.56 96 ILE A CA 1
ATOM 721 C C . ILE A 1 96 ? -27.317 26.853 23.368 1.00 82.56 96 ILE A C 1
ATOM 723 O O . ILE A 1 96 ? -26.887 25.844 22.813 1.00 82.56 96 ILE A O 1
ATOM 727 N N . LEU A 1 97 ? -28.393 26.828 24.165 1.00 81.44 97 LEU A N 1
ATOM 728 C CA . LEU A 1 97 ? -29.157 25.601 24.405 1.00 81.44 97 LEU A CA 1
ATOM 729 C C . LEU A 1 97 ? -29.786 25.070 23.114 1.00 81.44 97 LEU A C 1
ATOM 731 O O . LEU A 1 97 ? -29.716 23.876 22.852 1.00 81.44 97 LEU A O 1
ATOM 735 N N . LEU A 1 98 ? -30.373 25.950 22.299 1.00 82.38 98 LEU A N 1
ATOM 736 C CA . LEU A 1 98 ? -30.971 25.580 21.017 1.00 82.38 98 LEU A CA 1
ATOM 737 C C . LEU A 1 98 ? -29.927 25.033 20.048 1.00 82.38 98 LEU A C 1
ATOM 739 O O . LEU A 1 98 ? -30.196 24.031 19.404 1.00 82.38 98 LEU A O 1
ATOM 743 N N . VAL A 1 99 ? -28.737 25.632 19.975 1.00 84.06 99 VAL A N 1
ATOM 744 C CA . VAL A 1 99 ? -27.637 25.138 19.133 1.00 84.06 99 VAL A CA 1
ATOM 745 C C . VAL A 1 99 ? -27.121 23.788 19.635 1.00 84.06 99 VAL A C 1
ATOM 747 O O . VAL A 1 99 ? -26.890 22.898 18.826 1.00 84.06 99 VAL A O 1
ATOM 750 N N . ALA A 1 100 ? -26.999 23.592 20.951 1.00 77.75 100 ALA A N 1
ATOM 751 C CA . ALA A 1 100 ? -26.590 22.310 21.526 1.00 77.75 100 ALA A CA 1
ATOM 752 C C . ALA A 1 100 ? -27.631 21.200 21.282 1.00 77.75 100 ALA A C 1
ATOM 754 O O . ALA A 1 100 ? -27.274 20.076 20.925 1.00 77.75 100 ALA A O 1
ATOM 755 N N . ILE A 1 101 ? -28.921 21.521 21.421 1.00 82.69 101 ILE A N 1
ATOM 756 C CA . ILE A 1 101 ? -30.028 20.598 21.139 1.00 82.69 101 ILE A CA 1
ATOM 757 C C . ILE A 1 101 ? -30.090 20.288 19.642 1.00 82.69 101 ILE A C 1
ATOM 759 O O . ILE A 1 101 ? -30.182 19.124 19.267 1.00 82.69 101 ILE A O 1
ATOM 763 N N . LEU A 1 102 ? -29.980 21.302 18.780 1.00 82.06 102 LEU A N 1
ATOM 764 C CA . LEU A 1 102 ? -29.987 21.123 17.330 1.00 82.06 102 LEU A CA 1
ATOM 765 C C . LEU A 1 102 ? -28.781 20.296 16.870 1.00 82.06 102 LEU A C 1
ATOM 767 O O . LEU A 1 102 ? -28.948 19.409 16.045 1.00 82.06 102 LEU A O 1
ATOM 771 N N . GLY A 1 103 ? -27.598 20.525 17.448 1.00 73.75 103 GLY A N 1
ATOM 772 C CA . GLY A 1 103 ? -26.406 19.712 17.203 1.00 73.75 103 GLY A CA 1
ATOM 773 C C . GLY A 1 103 ? -26.579 18.256 17.639 1.00 73.75 103 GLY A C 1
ATOM 774 O O . GLY A 1 103 ? -26.150 17.356 16.928 1.00 73.75 103 GLY A O 1
ATOM 775 N N . SER A 1 104 ? -27.277 18.010 18.752 1.00 71.50 104 SER A N 1
ATOM 776 C CA . SER A 1 104 ? -27.569 16.649 19.232 1.00 71.50 104 SER A CA 1
ATOM 777 C C . SER A 1 104 ? -28.584 15.921 18.340 1.00 71.50 104 SER A C 1
ATOM 779 O O . SER A 1 104 ? -28.409 14.740 18.047 1.00 71.50 104 SER A O 1
ATOM 781 N N . ILE A 1 105 ? -29.623 16.631 17.879 1.00 76.06 105 ILE A N 1
ATOM 782 C CA . ILE A 1 105 ? -30.656 16.098 16.975 1.00 76.06 105 ILE A CA 1
ATOM 783 C C . ILE A 1 105 ? -30.076 15.834 15.583 1.00 76.06 105 ILE A C 1
ATOM 785 O O . ILE A 1 105 ? -30.321 14.774 15.017 1.00 76.06 105 ILE A O 1
ATOM 789 N N . LEU A 1 106 ? -29.280 16.764 15.046 1.00 69.06 106 LEU A N 1
ATOM 790 C CA . LEU A 1 106 ? -28.568 16.568 13.781 1.00 69.06 106 LEU A CA 1
ATOM 791 C C . LEU A 1 106 ? -27.578 15.405 13.896 1.00 69.06 106 LEU A C 1
ATOM 793 O O . LEU A 1 106 ? -27.538 14.573 13.001 1.00 69.06 106 LEU A O 1
ATOM 797 N N . GLY A 1 107 ? -26.859 15.290 15.018 1.00 60.03 107 GLY A N 1
ATOM 798 C CA . GLY A 1 107 ? -25.975 14.155 15.285 1.00 60.03 107 GLY A CA 1
ATOM 799 C C . GLY A 1 107 ? -26.692 12.806 15.191 1.00 60.03 107 GLY A C 1
ATOM 800 O O . GLY A 1 107 ? -26.174 11.907 14.552 1.00 60.03 107 GLY A O 1
ATOM 801 N N . HIS A 1 108 ? -27.911 12.689 15.733 1.00 59.19 108 HIS A N 1
ATOM 802 C CA . HIS A 1 108 ? -28.705 11.454 15.643 1.00 59.19 108 HIS A CA 1
ATOM 803 C C . HIS A 1 108 ? -29.359 11.227 14.269 1.00 59.19 108 HIS A C 1
ATOM 805 O O . HIS A 1 108 ? -29.644 10.089 13.923 1.00 59.19 108 HIS A O 1
ATOM 811 N N . MET A 1 109 ? -29.624 12.280 13.486 1.00 54.75 109 MET A N 1
ATOM 812 C CA . MET A 1 109 ? -30.228 12.153 12.149 1.00 54.75 109 MET A CA 1
ATOM 813 C C . MET A 1 109 ? -29.233 11.738 11.056 1.00 54.75 109 MET A C 1
ATOM 815 O O . MET A 1 109 ? -29.672 11.278 10.006 1.00 54.75 109 MET A O 1
ATOM 819 N N . PHE A 1 110 ? -27.926 11.911 11.282 1.00 51.66 110 PHE A N 1
ATOM 820 C CA . PHE A 1 110 ? -26.865 11.523 10.340 1.00 51.66 110 PHE A CA 1
ATOM 821 C C . PHE A 1 110 ? -26.105 10.252 10.749 1.00 51.66 110 PHE A C 1
ATOM 823 O O . PHE A 1 110 ? -25.230 9.810 10.007 1.00 51.66 110 PHE A O 1
ATOM 830 N N . SER A 1 111 ? -26.433 9.653 11.896 1.00 43.22 111 SER A N 1
ATOM 831 C CA . SER A 1 111 ? -25.952 8.325 12.276 1.00 43.22 111 SER A CA 1
ATOM 832 C C . SER A 1 111 ? -26.746 7.271 11.510 1.00 43.22 111 SER A C 1
ATOM 834 O O . SER A 1 111 ? -27.772 6.785 11.980 1.00 43.22 111 SER A O 1
ATOM 836 N N . ASP A 1 112 ? -26.285 6.943 10.307 1.00 43.72 112 ASP A N 1
ATOM 837 C CA . ASP A 1 112 ? -26.754 5.787 9.539 1.00 43.72 112 ASP A CA 1
ATOM 838 C C . ASP A 1 112 ? -26.151 4.511 10.166 1.00 43.72 112 ASP A C 1
ATOM 840 O O . ASP A 1 112 ? -25.330 3.814 9.573 1.00 43.72 112 ASP A O 1
ATOM 844 N N . ASP A 1 113 ? -26.489 4.245 11.433 1.00 49.09 113 ASP A N 1
ATOM 845 C CA . ASP A 1 113 ? -26.101 3.015 12.120 1.00 49.09 113 ASP A CA 1
ATOM 846 C C . ASP A 1 113 ? -26.940 1.878 11.526 1.00 49.09 113 ASP A C 1
ATOM 848 O O . ASP A 1 113 ? -28.049 1.577 11.976 1.00 49.09 113 ASP A O 1
ATOM 852 N N . LYS A 1 114 ? -26.414 1.224 10.485 1.00 51.47 114 LYS A N 1
ATOM 853 C CA . LYS A 1 114 ? -26.843 -0.139 10.165 1.00 51.47 114 LYS A CA 1
ATOM 854 C C . LYS A 1 114 ? -26.676 -0.966 11.439 1.00 51.47 114 LYS A C 1
ATOM 856 O O . LYS A 1 114 ? -25.569 -1.061 11.962 1.00 51.47 114 LYS A O 1
ATOM 861 N N . GLU A 1 115 ? -27.764 -1.547 11.939 1.00 51.47 115 GLU A N 1
ATOM 862 C CA . GLU A 1 115 ? -27.751 -2.427 13.113 1.00 51.47 115 GLU A CA 1
ATOM 863 C C . GLU A 1 115 ? -26.790 -3.606 12.861 1.00 51.47 115 GLU A C 1
ATOM 865 O O . GLU A 1 115 ? -27.118 -4.581 12.181 1.00 51.47 115 GLU A O 1
ATOM 870 N N . ALA A 1 116 ? -25.560 -3.481 13.364 1.00 58.38 116 ALA A N 1
ATOM 871 C CA . ALA A 1 116 ? -24.562 -4.534 13.328 1.00 58.38 116 ALA A CA 1
ATOM 872 C C . ALA A 1 116 ? -24.933 -5.591 14.369 1.00 58.38 116 ALA A C 1
ATOM 874 O O . ALA A 1 116 ? -24.924 -5.335 15.573 1.00 58.38 116 ALA A O 1
ATOM 875 N N . ASN A 1 117 ? -25.252 -6.795 13.902 1.00 75.44 117 ASN A N 1
ATOM 876 C CA . ASN A 1 117 ? -25.764 -7.870 14.753 1.00 75.44 117 ASN A CA 1
ATOM 877 C C . ASN A 1 117 ? -24.681 -8.875 15.181 1.00 75.44 117 ASN A C 1
ATOM 879 O O . ASN A 1 117 ? -24.978 -9.768 15.973 1.00 75.44 117 ASN A O 1
ATOM 883 N N . LYS A 1 118 ? -23.445 -8.758 14.663 1.00 83.06 118 LYS A N 1
ATOM 884 C CA . LYS A 1 118 ? -22.353 -9.728 14.885 1.00 83.06 118 LYS A CA 1
ATOM 885 C C . LYS A 1 118 ? -21.163 -9.207 15.705 1.00 83.06 118 LYS A C 1
ATOM 887 O O . LYS A 1 118 ? -20.170 -9.905 15.821 1.00 83.06 118 LYS A O 1
ATOM 892 N N . GLY A 1 119 ? -21.259 -8.018 16.300 1.00 89.69 119 GLY A N 1
ATOM 893 C CA . GLY A 1 119 ? -20.168 -7.420 17.083 1.00 89.69 119 GLY A CA 1
ATOM 894 C C . GLY A 1 119 ? -19.234 -6.533 16.254 1.00 89.69 119 GLY A C 1
ATOM 895 O O . GLY A 1 119 ? -19.560 -6.165 15.123 1.00 89.69 119 GLY A O 1
ATOM 896 N N . THR A 1 120 ? -18.098 -6.150 16.845 1.00 95.50 120 THR A N 1
ATOM 897 C CA . THR A 1 120 ? -17.132 -5.210 16.255 1.00 95.50 120 THR A CA 1
ATOM 898 C C . THR A 1 120 ? -15.823 -5.910 15.905 1.00 95.50 120 THR A C 1
ATOM 900 O O . THR A 1 120 ? -15.218 -6.510 16.788 1.00 95.50 120 THR A O 1
ATOM 903 N N . ILE A 1 121 ? -15.356 -5.752 14.664 1.00 98.00 121 ILE A N 1
ATOM 904 C CA . ILE A 1 121 ? -14.013 -6.145 14.218 1.00 98.00 121 ILE A CA 1
ATOM 905 C C . ILE A 1 121 ? -13.136 -4.899 14.102 1.00 98.00 121 ILE A C 1
ATOM 907 O O . ILE A 1 121 ? -13.512 -3.925 13.454 1.00 98.00 121 ILE A O 1
ATOM 911 N N . LYS A 1 122 ? -11.953 -4.928 14.711 1.00 98.00 122 LYS A N 1
ATOM 912 C CA . LYS A 1 122 ? -10.973 -3.840 14.682 1.00 98.00 122 LYS A CA 1
ATOM 913 C C . LYS A 1 122 ? -9.858 -4.150 13.697 1.00 98.00 122 LYS A C 1
ATOM 915 O O . LYS A 1 122 ? -9.099 -5.098 13.898 1.00 98.00 122 LYS A O 1
ATOM 920 N N . LEU A 1 123 ? -9.710 -3.329 12.669 1.00 98.06 123 LEU A N 1
ATOM 921 C CA . LEU A 1 123 ? -8.636 -3.454 11.688 1.00 98.06 123 LEU A CA 1
ATOM 922 C C . LEU A 1 123 ? -7.636 -2.316 11.861 1.00 98.06 123 LEU A C 1
ATOM 924 O O . LEU A 1 123 ? -8.030 -1.169 12.064 1.00 98.06 123 LEU A O 1
ATOM 928 N N . ALA A 1 124 ? -6.346 -2.615 11.749 1.00 95.50 124 ALA A N 1
ATOM 929 C CA . ALA A 1 124 ? -5.306 -1.594 11.717 1.00 95.50 124 ALA A CA 1
ATOM 930 C C . ALA A 1 124 ? -4.561 -1.586 10.384 1.00 95.50 124 ALA A C 1
ATOM 932 O O . ALA A 1 124 ? -4.348 -2.634 9.772 1.00 95.50 124 ALA A O 1
ATOM 933 N N . TYR A 1 125 ? -4.144 -0.397 9.960 1.00 93.31 125 TYR A N 1
ATOM 934 C CA . TYR A 1 125 ? -3.417 -0.186 8.712 1.00 93.31 125 TYR A CA 1
ATOM 935 C C . TYR A 1 125 ? -2.470 1.011 8.823 1.00 93.31 125 TYR A C 1
ATOM 937 O O . TYR A 1 125 ? -2.705 1.921 9.615 1.00 93.31 125 TYR A O 1
ATOM 945 N N . ALA A 1 126 ? -1.416 1.033 8.010 1.00 87.69 126 ALA A N 1
ATOM 946 C CA . ALA A 1 126 ? -0.595 2.223 7.802 1.00 87.69 126 ALA A CA 1
ATOM 947 C C . ALA A 1 126 ? -1.130 3.054 6.630 1.00 87.69 126 ALA A C 1
ATOM 949 O O . ALA A 1 126 ? -1.742 2.510 5.716 1.00 87.69 126 ALA A O 1
ATOM 950 N N . GLN A 1 127 ? -0.850 4.360 6.611 1.00 81.00 127 GLN A N 1
ATOM 951 C CA . GLN A 1 127 ? -1.315 5.325 5.591 1.00 81.00 127 GLN A CA 1
ATOM 952 C C . GLN A 1 127 ? -0.612 5.171 4.217 1.00 81.00 127 GLN A C 1
ATOM 954 O O . GLN A 1 127 ? -0.314 6.140 3.523 1.00 81.00 127 GLN A O 1
ATOM 959 N N . GLN A 1 128 ? -0.367 3.925 3.810 1.00 82.06 128 GLN A N 1
ATOM 960 C CA . GLN A 1 128 ? 0.088 3.523 2.485 1.00 82.06 128 GLN A CA 1
ATOM 961 C C . GLN A 1 128 ? -1.118 3.095 1.639 1.00 82.06 128 GLN A C 1
ATOM 963 O O . GLN A 1 128 ? -2.026 2.422 2.132 1.00 82.06 128 GLN A O 1
ATOM 968 N N . ASP A 1 129 ? -1.141 3.475 0.360 1.00 79.69 129 ASP A N 1
ATOM 969 C CA . ASP A 1 129 ? -2.328 3.316 -0.491 1.00 79.69 129 ASP A CA 1
ATOM 970 C C . ASP A 1 129 ? -2.775 1.856 -0.654 1.00 79.69 129 ASP A C 1
ATOM 972 O O . ASP A 1 129 ? -3.970 1.574 -0.707 1.00 79.69 129 ASP A O 1
ATOM 976 N N . ASP A 1 130 ? -1.844 0.905 -0.681 1.00 84.50 130 ASP A N 1
ATOM 977 C CA . ASP A 1 130 ? -2.146 -0.526 -0.729 1.00 84.50 130 ASP A CA 1
ATOM 978 C C . ASP A 1 130 ? -2.853 -1.011 0.546 1.00 84.50 130 ASP A C 1
ATOM 980 O O . ASP A 1 130 ? -3.846 -1.748 0.486 1.00 84.50 130 ASP A O 1
ATOM 984 N N . GLN A 1 131 ? -2.399 -0.554 1.711 1.00 89.38 131 GLN A N 1
ATOM 985 C CA . GLN A 1 131 ? -3.013 -0.908 2.986 1.00 89.38 131 GLN A CA 1
ATOM 986 C C . GLN A 1 131 ? -4.384 -0.254 3.145 1.00 89.38 131 GLN A C 1
ATOM 988 O O . GLN A 1 131 ? -5.325 -0.922 3.571 1.00 89.38 131 GLN A O 1
ATOM 993 N N . ILE A 1 132 ? -4.526 1.006 2.725 1.00 88.94 132 ILE A N 1
ATOM 994 C CA . ILE A 1 132 ? -5.810 1.714 2.710 1.00 88.94 132 ILE A CA 1
ATOM 995 C C . ILE A 1 132 ? -6.813 0.945 1.849 1.00 88.94 132 ILE A C 1
ATOM 997 O O . ILE A 1 132 ? -7.902 0.626 2.324 1.00 88.94 132 ILE A O 1
ATOM 1001 N N . VAL A 1 133 ? -6.453 0.594 0.609 1.00 92.31 133 VAL A N 1
ATOM 1002 C CA . VAL A 1 133 ? -7.373 -0.112 -0.294 1.00 92.31 133 VAL A CA 1
ATOM 1003 C C . VAL A 1 133 ? -7.708 -1.510 0.235 1.00 92.31 133 VAL A C 1
ATOM 1005 O O . VAL A 1 133 ? -8.882 -1.866 0.299 1.00 92.31 133 VAL A O 1
ATOM 1008 N N . SER A 1 134 ? -6.713 -2.307 0.638 1.00 94.50 134 SER A N 1
ATOM 1009 C CA . SER A 1 134 ? -6.963 -3.670 1.145 1.00 94.50 134 SER A CA 1
ATOM 1010 C C . SER A 1 134 ? -7.828 -3.682 2.410 1.00 94.50 134 SER A C 1
ATOM 1012 O O . SER A 1 134 ? -8.743 -4.500 2.512 1.00 94.50 134 SER A O 1
ATOM 1014 N N . THR A 1 135 ? -7.589 -2.744 3.330 1.00 95.44 135 THR A N 1
ATOM 1015 C CA . THR A 1 135 ? -8.358 -2.616 4.575 1.00 95.44 135 THR A CA 1
ATOM 1016 C C . THR A 1 135 ? -9.791 -2.186 4.293 1.00 95.44 135 THR A C 1
ATOM 1018 O O . THR A 1 135 ? -10.709 -2.775 4.853 1.00 95.44 135 THR A O 1
ATOM 1021 N N . ASN A 1 136 ? -10.006 -1.228 3.382 1.00 94.06 136 ASN A N 1
ATOM 1022 C CA . ASN A 1 136 ? -11.351 -0.802 2.982 1.00 94.06 136 ASN A CA 1
ATOM 1023 C C . ASN A 1 136 ? -12.143 -1.940 2.323 1.00 94.06 136 ASN A C 1
ATOM 1025 O O . ASN A 1 136 ? -13.318 -2.123 2.637 1.00 94.06 136 ASN A O 1
ATOM 1029 N N . VAL A 1 137 ? -11.511 -2.732 1.444 1.00 96.56 137 VAL A N 1
ATOM 1030 C CA . VAL A 1 137 ? -12.159 -3.896 0.812 1.00 96.56 137 VAL A CA 1
ATOM 1031 C C . VAL A 1 137 ? -12.639 -4.875 1.880 1.00 96.56 137 VAL A C 1
ATOM 1033 O O . VAL A 1 137 ? -13.805 -5.260 1.883 1.00 96.56 137 VAL A O 1
ATOM 1036 N N . ILE A 1 138 ? -11.762 -5.257 2.810 1.00 97.00 138 ILE A N 1
ATOM 1037 C CA . ILE A 1 138 ? -12.117 -6.210 3.863 1.00 97.00 138 ILE A CA 1
ATOM 1038 C C . ILE A 1 138 ? -13.132 -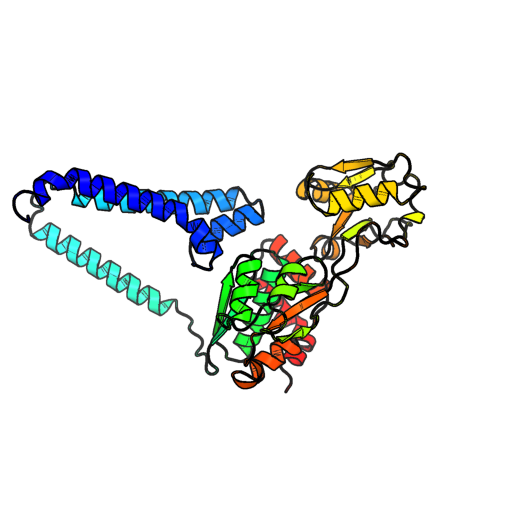5.642 4.850 1.00 97.00 138 ILE A C 1
ATOM 1040 O O . ILE A 1 138 ? -14.046 -6.369 5.239 1.00 97.00 138 ILE A O 1
ATOM 1044 N N . ALA A 1 139 ? -13.020 -4.365 5.216 1.00 96.56 139 ALA A N 1
ATOM 1045 C CA . ALA A 1 139 ? -13.985 -3.708 6.084 1.00 96.56 139 ALA A CA 1
ATOM 1046 C C . ALA A 1 139 ? -15.396 -3.784 5.490 1.00 96.56 139 ALA A C 1
ATOM 1048 O O . ALA A 1 139 ? -16.298 -4.312 6.135 1.00 96.56 139 ALA A O 1
ATOM 1049 N N . GLN A 1 140 ? -15.569 -3.393 4.225 1.00 95.81 140 GLN A N 1
ATOM 1050 C CA . GLN A 1 140 ? -16.877 -3.441 3.568 1.00 95.81 140 GLN A CA 1
ATOM 1051 C C . GLN A 1 140 ? -17.417 -4.870 3.423 1.00 95.81 140 GLN A C 1
ATOM 1053 O O . GLN A 1 140 ? -18.610 -5.100 3.616 1.00 95.81 140 GLN A O 1
ATOM 1058 N N . VAL A 1 141 ? -16.557 -5.856 3.138 1.00 96.50 141 VAL A N 1
ATOM 1059 C CA . VAL A 1 141 ? -16.977 -7.267 3.081 1.00 96.50 141 VAL A CA 1
ATOM 1060 C C . VAL A 1 141 ? -17.460 -7.760 4.447 1.00 96.50 141 VAL A C 1
ATOM 1062 O O . VAL A 1 141 ? -18.484 -8.436 4.524 1.00 96.50 141 VAL A O 1
ATOM 1065 N N . LEU A 1 142 ? -16.767 -7.416 5.534 1.00 96.69 142 LEU A N 1
ATOM 1066 C CA . LEU A 1 142 ? -17.186 -7.760 6.897 1.00 96.69 142 LEU A CA 1
ATOM 1067 C C . LEU A 1 142 ? -18.488 -7.040 7.292 1.00 96.69 142 LEU A C 1
ATOM 1069 O O . LEU A 1 142 ? -19.372 -7.658 7.889 1.00 96.69 142 LEU A O 1
ATOM 1073 N N . GLU A 1 143 ? -18.649 -5.774 6.910 1.00 95.56 143 GLU A N 1
ATOM 1074 C CA . GLU A 1 143 ? -19.884 -5.007 7.115 1.00 95.56 143 GLU A CA 1
ATOM 1075 C C . GLU A 1 143 ? -21.081 -5.627 6.385 1.00 95.56 143 GLU A C 1
ATOM 1077 O O . GLU A 1 143 ? -22.167 -5.735 6.956 1.00 95.56 143 GLU A O 1
ATOM 1082 N N . GLU A 1 144 ? -20.898 -6.109 5.151 1.00 93.75 144 GLU A N 1
ATOM 1083 C CA . GLU A 1 144 ? -21.932 -6.864 4.430 1.00 93.75 144 GLU A CA 1
ATOM 1084 C C . GLU A 1 144 ? -22.330 -8.157 5.150 1.00 93.75 144 GLU A C 1
ATOM 1086 O O . GLU A 1 144 ? -23.480 -8.589 5.050 1.00 93.75 144 GLU A O 1
ATOM 1091 N N . GLN A 1 145 ? -21.407 -8.761 5.904 1.00 94.25 145 GLN A N 1
ATOM 1092 C CA . GLN A 1 145 ? -21.699 -9.922 6.745 1.00 94.25 145 GLN A CA 1
ATOM 1093 C C . GLN A 1 145 ? -22.354 -9.556 8.086 1.00 94.25 145 GLN A C 1
ATOM 1095 O O . GLN A 1 145 ? -22.726 -10.464 8.832 1.00 94.25 145 GLN A O 1
ATOM 1100 N N . GLY A 1 146 ? -22.557 -8.269 8.383 1.00 93.62 146 GLY A N 1
ATOM 1101 C CA . GLY A 1 146 ? -23.272 -7.785 9.568 1.00 93.62 146 GLY A CA 1
ATOM 1102 C C . GLY A 1 146 ? -22.387 -7.434 10.766 1.00 93.62 146 GLY A C 1
ATOM 1103 O O . GLY A 1 146 ? -22.908 -7.309 11.880 1.00 93.62 146 GLY A O 1
ATOM 1104 N N . TYR A 1 147 ? -21.076 -7.296 10.556 1.00 95.75 147 TYR A N 1
ATOM 1105 C CA . TYR A 1 147 ? -20.150 -6.755 11.549 1.00 95.75 147 TYR A CA 1
ATOM 1106 C C . TYR A 1 147 ? -20.158 -5.226 11.541 1.00 95.75 147 TYR A C 1
ATOM 1108 O O . TYR A 1 147 ? -20.374 -4.597 10.508 1.00 95.75 147 TYR A O 1
ATOM 1116 N N . LYS A 1 148 ? -19.858 -4.623 12.690 1.00 95.31 148 LYS A N 1
ATOM 1117 C CA . LYS A 1 148 ? -19.337 -3.257 12.738 1.00 95.31 148 LYS A CA 1
ATOM 1118 C C . LYS A 1 148 ? -17.828 -3.339 12.541 1.00 95.31 148 LYS A C 1
ATOM 1120 O O . LYS A 1 148 ? -17.188 -4.149 13.208 1.00 95.31 148 LYS A O 1
ATOM 1125 N N . VAL A 1 149 ? -17.250 -2.522 11.669 1.00 96.00 149 VAL A N 1
ATOM 1126 C CA . VAL A 1 149 ? -15.798 -2.510 11.475 1.00 96.00 149 VAL A CA 1
ATOM 1127 C C . VAL A 1 149 ? -15.228 -1.172 11.913 1.00 96.00 149 VAL A C 1
ATOM 1129 O O . VAL A 1 149 ? -15.625 -0.126 11.414 1.00 96.00 149 VAL A O 1
ATOM 1132 N N . ASP A 1 150 ? -14.287 -1.220 12.851 1.00 94.81 150 ASP A N 1
ATOM 1133 C CA . ASP A 1 150 ? -13.527 -0.055 13.289 1.00 94.81 150 ASP A CA 1
ATOM 1134 C C . ASP A 1 150 ? -12.134 -0.133 12.651 1.00 94.81 150 ASP A C 1
ATOM 1136 O O . ASP A 1 150 ? -11.334 -1.010 12.987 1.00 94.81 150 ASP A O 1
ATOM 1140 N N . THR A 1 151 ? -11.830 0.768 11.719 1.00 94.44 151 THR A N 1
ATOM 1141 C CA . THR A 1 151 ? -10.502 0.857 11.097 1.00 94.44 151 THR A CA 1
ATOM 1142 C C . THR A 1 151 ? -9.670 1.951 11.756 1.00 94.44 151 THR A C 1
ATOM 1144 O O . THR A 1 151 ? -10.125 3.090 11.856 1.00 94.44 151 THR A O 1
ATOM 1147 N N . THR A 1 152 ? -8.433 1.638 12.137 1.00 91.25 152 THR A N 1
ATOM 1148 C CA . THR A 1 152 ? -7.518 2.592 12.776 1.00 91.25 152 THR A CA 1
ATOM 1149 C C . THR A 1 152 ? -6.213 2.700 12.000 1.00 91.25 152 THR A C 1
ATOM 1151 O O . THR A 1 152 ? -5.493 1.718 11.818 1.00 91.25 152 THR A O 1
ATOM 1154 N N . SER A 1 153 ? -5.878 3.922 11.599 1.00 89.44 153 SER A N 1
ATOM 1155 C CA . SER A 1 153 ? -4.579 4.252 11.023 1.00 89.44 153 SER A CA 1
ATOM 1156 C C . SER A 1 153 ? -3.494 4.290 12.103 1.00 89.44 153 SER A C 1
ATOM 1158 O O . SER A 1 153 ? -3.590 5.081 13.040 1.00 89.44 153 SER A O 1
ATOM 1160 N N . LEU A 1 154 ? -2.433 3.502 11.951 1.00 89.00 154 LEU A N 1
ATOM 1161 C CA . LEU A 1 154 ? -1.293 3.420 12.868 1.00 89.00 154 LEU A CA 1
ATOM 1162 C C . LEU A 1 154 ? 0.031 3.445 12.096 1.00 89.00 154 LEU A C 1
ATOM 1164 O O . LEU A 1 154 ? 0.102 3.060 10.931 1.00 89.00 154 LEU A O 1
ATOM 1168 N N . ASP A 1 155 ? 1.121 3.832 12.758 1.00 84.19 155 ASP A N 1
ATOM 1169 C CA . ASP A 1 155 ? 2.457 3.573 12.214 1.00 84.19 155 ASP A CA 1
ATOM 1170 C C . ASP A 1 155 ? 2.732 2.066 12.099 1.00 84.19 155 ASP A C 1
ATOM 1172 O O . ASP A 1 155 ? 2.236 1.263 12.894 1.00 84.19 155 ASP A O 1
ATOM 1176 N N . ILE A 1 156 ? 3.586 1.668 11.149 1.00 88.50 156 ILE A N 1
ATOM 1177 C CA . ILE A 1 156 ? 3.881 0.251 10.871 1.00 88.50 156 ILE A CA 1
ATOM 1178 C C . ILE A 1 156 ? 4.297 -0.515 12.143 1.00 88.50 156 ILE A C 1
ATOM 1180 O O . ILE A 1 156 ? 3.642 -1.510 12.458 1.00 88.50 156 ILE A O 1
ATOM 1184 N N . PRO A 1 157 ? 5.304 -0.087 12.937 1.00 90.06 157 PRO A N 1
ATOM 1185 C CA . PRO A 1 157 ? 5.690 -0.838 14.134 1.00 90.06 157 PRO A CA 1
ATOM 1186 C C . PRO A 1 157 ? 4.565 -0.941 15.172 1.00 90.06 157 PRO A C 1
ATOM 1188 O O . PRO A 1 157 ? 4.430 -1.976 15.821 1.00 90.06 157 PRO A O 1
ATOM 1191 N N . VAL A 1 158 ? 3.745 0.109 15.293 1.00 91.62 158 VAL A N 1
ATOM 1192 C CA . VAL A 1 158 ? 2.609 0.167 16.225 1.00 91.62 158 VAL A CA 1
ATOM 1193 C C . VAL A 1 158 ? 1.493 -0.771 15.766 1.00 91.62 158 VAL A C 1
ATOM 1195 O O . VAL A 1 158 ? 0.904 -1.460 16.590 1.00 91.62 158 VAL A O 1
ATOM 1198 N N . THR A 1 159 ? 1.258 -0.876 14.456 1.00 93.88 159 THR A N 1
ATOM 1199 C CA . THR A 1 159 ? 0.297 -1.817 13.859 1.00 93.88 159 THR A CA 1
ATOM 1200 C C . THR A 1 159 ? 0.651 -3.260 14.224 1.00 93.88 159 THR A C 1
ATOM 1202 O O . THR A 1 159 ? -0.184 -3.999 14.744 1.00 93.88 159 THR A O 1
ATOM 1205 N N . TRP A 1 160 ? 1.914 -3.655 14.019 1.00 96.81 160 TRP A N 1
ATOM 1206 C CA . TRP A 1 160 ? 2.402 -4.993 14.375 1.00 96.81 160 TRP A CA 1
ATOM 1207 C C . TRP A 1 160 ? 2.281 -5.279 15.877 1.00 96.81 160 TRP A C 1
ATOM 1209 O O . TRP A 1 160 ? 1.886 -6.380 16.266 1.00 96.81 160 TRP A O 1
ATOM 1219 N N . GLU A 1 161 ? 2.605 -4.297 16.721 1.00 95.44 161 GLU A N 1
ATOM 1220 C CA . GLU A 1 161 ? 2.480 -4.421 18.174 1.00 95.44 161 GLU A CA 1
ATOM 1221 C C . GLU A 1 161 ? 1.014 -4.565 18.611 1.00 95.44 161 GLU A C 1
ATOM 1223 O O . GLU A 1 161 ? 0.699 -5.474 19.383 1.00 95.44 161 GLU A O 1
ATOM 1228 N N . ALA A 1 162 ? 0.113 -3.742 18.071 1.00 96.81 162 ALA A N 1
ATOM 1229 C CA . ALA A 1 162 ? -1.309 -3.754 18.399 1.00 96.81 162 ALA A CA 1
ATOM 1230 C C . ALA A 1 162 ? -1.967 -5.103 18.064 1.00 96.81 162 ALA A C 1
ATOM 1232 O O . ALA A 1 162 ? -2.693 -5.653 18.896 1.00 96.81 162 ALA A O 1
ATOM 1233 N N . VAL A 1 163 ? -1.668 -5.685 16.893 1.00 97.69 163 VAL A N 1
ATOM 1234 C CA . VAL A 1 163 ? -2.178 -7.019 16.516 1.00 97.69 163 VAL A CA 1
ATOM 1235 C C . VAL A 1 163 ? -1.627 -8.095 17.459 1.00 97.69 163 VAL A C 1
ATOM 1237 O O . VAL A 1 163 ? -2.376 -8.946 17.933 1.00 97.69 163 VAL A O 1
ATOM 1240 N N . SER A 1 164 ? -0.331 -8.038 17.795 1.00 97.88 164 SER A N 1
ATOM 1241 C CA . SER A 1 164 ? 0.308 -9.017 18.694 1.00 97.88 164 SER A CA 1
ATOM 1242 C C . SER A 1 164 ? -0.255 -9.007 20.117 1.00 97.88 164 SER A C 1
ATOM 1244 O O . SER A 1 164 ? -0.315 -10.042 20.775 1.00 97.88 164 SER A O 1
ATOM 1246 N N . LYS A 1 165 ? -0.709 -7.841 20.588 1.00 97.31 165 LYS A N 1
ATOM 1247 C CA . LYS A 1 165 ? -1.333 -7.671 21.906 1.00 97.31 165 LYS A CA 1
ATOM 1248 C C . LYS A 1 165 ? -2.842 -7.925 21.894 1.00 97.31 165 LYS A C 1
ATOM 1250 O O . LYS A 1 165 ? -3.459 -7.907 22.956 1.00 97.31 165 LYS A O 1
ATOM 1255 N N . GLY A 1 166 ? -3.433 -8.142 20.718 1.00 96.62 166 GLY A N 1
ATOM 1256 C CA . GLY A 1 166 ? -4.878 -8.271 20.542 1.00 96.62 166 GLY A CA 1
ATOM 1257 C C . GLY A 1 166 ? -5.652 -6.970 20.776 1.00 96.62 166 GLY A C 1
ATOM 1258 O O . GLY A 1 166 ? -6.843 -7.014 21.067 1.00 96.62 166 GLY A O 1
ATOM 1259 N N . GLU A 1 167 ? -4.993 -5.811 20.671 1.00 96.06 167 GLU A N 1
ATOM 1260 C CA . GLU A 1 167 ? -5.649 -4.495 20.749 1.00 96.06 167 GLU A CA 1
ATOM 1261 C C . GLU A 1 167 ? -6.497 -4.219 19.494 1.00 96.06 167 GLU A C 1
ATOM 1263 O O . GLU A 1 167 ? -7.528 -3.540 19.565 1.00 96.06 167 GLU A O 1
ATOM 1268 N N . VAL A 1 168 ? -6.080 -4.808 18.369 1.00 97.75 168 VAL A N 1
ATOM 1269 C CA . VAL A 1 168 ? -6.817 -4.901 17.105 1.00 97.75 168 VAL A CA 1
ATOM 1270 C C . VAL A 1 168 ? -6.886 -6.360 16.649 1.00 97.75 168 VAL A C 1
ATOM 1272 O O . VAL A 1 168 ? -6.044 -7.177 17.030 1.00 97.75 168 VAL A O 1
ATOM 1275 N N . ASP A 1 169 ? -7.889 -6.695 15.842 1.00 98.62 169 ASP A N 1
ATOM 1276 C CA . ASP A 1 169 ? -8.160 -8.069 15.422 1.00 98.62 169 ASP A CA 1
ATOM 1277 C C . ASP A 1 169 ? -7.273 -8.505 14.254 1.00 98.62 169 ASP A C 1
ATOM 1279 O O . ASP A 1 169 ? -6.766 -9.629 14.264 1.00 98.62 169 ASP A O 1
ATOM 1283 N N . ALA A 1 170 ? -7.054 -7.636 13.260 1.00 98.50 170 ALA A N 1
ATOM 1284 C CA . ALA A 1 170 ? -6.255 -7.977 12.084 1.00 98.50 170 ALA A CA 1
ATOM 1285 C C . ALA A 1 170 ? -5.650 -6.769 11.347 1.00 98.50 170 ALA A C 1
ATOM 1287 O O . ALA A 1 170 ? -6.047 -5.621 11.544 1.00 98.50 170 ALA A O 1
ATOM 1288 N N . MET A 1 171 ? -4.700 -7.059 10.455 1.00 98.06 171 MET A N 1
ATOM 1289 C CA . MET A 1 171 ? -4.171 -6.147 9.437 1.00 98.06 171 MET A CA 1
ATOM 1290 C C . MET A 1 171 ? -3.947 -6.881 8.107 1.00 98.06 171 MET A C 1
ATOM 1292 O O . MET A 1 171 ? -3.627 -8.072 8.087 1.00 98.06 171 MET A O 1
ATOM 1296 N N . THR A 1 172 ? -4.044 -6.158 6.991 1.00 96.38 172 THR A N 1
ATOM 1297 C CA . THR A 1 172 ? -3.829 -6.675 5.622 1.00 96.38 172 THR A CA 1
ATOM 1298 C C . THR A 1 172 ? -2.571 -6.097 4.962 1.00 96.38 172 THR A C 1
ATOM 1300 O O . THR A 1 172 ? -2.405 -6.186 3.753 1.00 96.38 172 THR A O 1
ATOM 1303 N N . GLY A 1 173 ? -1.675 -5.478 5.733 1.00 92.81 173 GLY A N 1
ATOM 1304 C CA . GLY A 1 173 ? -0.507 -4.750 5.223 1.00 92.81 173 GLY A CA 1
ATOM 1305 C C . GLY A 1 173 ? 0.846 -5.410 5.493 1.00 92.81 173 GLY A C 1
ATOM 1306 O O . GLY A 1 173 ? 1.854 -4.714 5.596 1.00 92.81 173 GLY A O 1
ATOM 1307 N N . ALA A 1 174 ? 0.919 -6.728 5.699 1.00 94.31 174 ALA A N 1
ATOM 1308 C CA . ALA A 1 174 ? 2.171 -7.371 6.106 1.00 94.31 174 ALA A CA 1
ATOM 1309 C C . ALA A 1 174 ? 3.056 -7.767 4.912 1.00 94.31 174 ALA A C 1
ATOM 1311 O O . ALA A 1 174 ? 2.968 -8.889 4.417 1.00 94.31 174 ALA A O 1
ATOM 1312 N N . TRP A 1 175 ? 3.946 -6.866 4.492 1.00 90.75 175 TRP A N 1
ATOM 1313 C CA . TRP A 1 175 ? 4.943 -7.114 3.447 1.00 90.75 175 TRP A CA 1
ATOM 1314 C C . TRP A 1 175 ? 6.079 -8.015 3.944 1.00 90.75 175 TRP A C 1
ATOM 1316 O O . TRP A 1 175 ? 6.858 -7.631 4.820 1.00 90.75 175 TRP A O 1
ATOM 1326 N N . LEU A 1 176 ? 6.165 -9.235 3.412 1.00 90.88 176 LEU A N 1
ATOM 1327 C CA . LEU A 1 176 ? 7.116 -10.251 3.858 1.00 90.88 176 LEU A CA 1
ATOM 1328 C C . LEU A 1 176 ? 7.871 -10.897 2.684 1.00 90.88 176 LEU A C 1
ATOM 1330 O O . LEU A 1 176 ? 7.293 -11.113 1.616 1.00 90.88 176 LEU A O 1
ATOM 1334 N N . PRO A 1 177 ? 9.136 -11.325 2.901 1.00 89.00 177 PRO A N 1
ATOM 1335 C CA . PRO A 1 177 ? 9.853 -11.393 4.185 1.00 89.00 177 PRO A CA 1
ATOM 1336 C C . PRO A 1 177 ? 10.842 -10.245 4.466 1.00 89.00 177 PRO A C 1
ATOM 1338 O O . PRO A 1 177 ? 11.554 -10.311 5.472 1.00 89.00 177 PRO A O 1
ATOM 1341 N N . ILE A 1 178 ? 10.966 -9.265 3.575 1.00 83.69 178 ILE A N 1
ATOM 1342 C CA . ILE A 1 178 ? 12.006 -8.233 3.592 1.00 83.69 178 ILE A CA 1
ATOM 1343 C C . ILE A 1 178 ? 11.478 -6.984 4.300 1.00 83.69 178 ILE A C 1
ATOM 1345 O O . ILE A 1 178 ? 11.982 -6.668 5.379 1.00 83.69 178 ILE A O 1
ATOM 1349 N N . THR A 1 179 ? 10.442 -6.342 3.753 1.00 82.38 179 THR A N 1
ATOM 1350 C CA . THR A 1 179 ? 9.993 -4.999 4.159 1.00 82.38 179 THR A CA 1
ATOM 1351 C C . THR A 1 179 ? 9.577 -4.936 5.629 1.00 82.38 179 THR A C 1
ATOM 1353 O O . THR A 1 179 ? 10.098 -4.111 6.372 1.00 82.38 179 THR A O 1
ATOM 1356 N N . HIS A 1 180 ? 8.729 -5.857 6.100 1.00 90.88 180 HIS A N 1
ATOM 1357 C CA . HIS A 1 180 ? 8.351 -5.968 7.521 1.00 90.88 180 HIS A CA 1
ATOM 1358 C C . HIS A 1 180 ? 9.026 -7.154 8.227 1.00 90.88 180 HIS A C 1
ATOM 1360 O O . HIS A 1 180 ? 8.532 -7.691 9.224 1.00 90.88 180 HIS A O 1
ATOM 1366 N N . GLY A 1 181 ? 10.167 -7.618 7.708 1.00 87.94 181 GLY A N 1
ATOM 1367 C CA . GLY A 1 181 ? 10.857 -8.791 8.239 1.00 87.94 181 GLY A CA 1
ATOM 1368 C C . GLY A 1 181 ? 11.349 -8.611 9.678 1.00 87.94 181 GLY A C 1
ATOM 1369 O O . GLY A 1 181 ? 11.426 -9.588 10.430 1.00 87.94 181 GLY A O 1
ATOM 1370 N N . ALA A 1 182 ? 11.696 -7.384 10.078 1.00 88.19 182 ALA A N 1
ATOM 1371 C CA . ALA A 1 182 ? 12.140 -7.075 11.435 1.00 88.19 182 ALA A CA 1
ATOM 1372 C C . ALA A 1 182 ? 10.970 -7.079 12.429 1.00 88.19 182 ALA A C 1
ATOM 1374 O O . ALA A 1 182 ? 11.084 -7.665 13.507 1.00 88.19 182 ALA A O 1
ATOM 1375 N N . GLU A 1 183 ? 9.849 -6.474 12.052 1.00 91.62 183 GLU A N 1
ATOM 1376 C CA . GLU A 1 183 ? 8.607 -6.406 12.818 1.00 91.62 183 GLU A CA 1
ATOM 1377 C C . GLU A 1 183 ? 8.036 -7.811 13.012 1.00 91.62 183 GLU A C 1
ATOM 1379 O O . GLU A 1 183 ? 7.840 -8.246 14.148 1.00 91.62 183 GLU A O 1
ATOM 1384 N N . TYR A 1 184 ? 7.907 -8.581 11.927 1.00 95.81 184 TYR A N 1
ATOM 1385 C CA . TYR A 1 184 ? 7.420 -9.958 11.978 1.00 95.81 184 TYR A CA 1
ATOM 1386 C C . TYR A 1 184 ? 8.255 -10.831 12.915 1.00 95.81 184 TYR A C 1
ATOM 1388 O O . TYR A 1 184 ? 7.712 -11.553 13.747 1.00 95.81 184 TYR A O 1
ATOM 1396 N N . LYS A 1 185 ? 9.592 -10.752 12.847 1.00 96.00 185 LYS A N 1
ATOM 1397 C CA . LYS A 1 185 ? 10.473 -11.549 13.721 1.00 96.00 185 LYS A CA 1
ATOM 1398 C C . LYS A 1 185 ? 10.242 -11.288 15.209 1.00 96.00 185 LYS A C 1
ATOM 1400 O O . LYS A 1 185 ? 10.433 -12.223 15.986 1.00 96.00 185 LYS A O 1
ATOM 1405 N N . LYS A 1 186 ? 9.869 -10.061 15.592 1.00 95.50 186 LYS A N 1
ATOM 1406 C CA . LYS A 1 186 ? 9.627 -9.685 16.992 1.00 95.50 186 LYS A CA 1
ATOM 1407 C C . LYS A 1 186 ? 8.354 -10.323 17.542 1.00 95.50 186 LYS A C 1
ATOM 1409 O O . LYS A 1 186 ? 8.373 -10.748 18.689 1.00 95.50 186 LYS A O 1
ATOM 1414 N N . VAL A 1 187 ? 7.295 -10.417 16.732 1.00 97.00 187 VAL A N 1
ATOM 1415 C CA . VAL A 1 187 ? 5.949 -10.786 17.211 1.00 97.00 187 VAL A CA 1
ATOM 1416 C C . VAL A 1 187 ? 5.389 -12.090 16.637 1.00 97.00 187 VAL A C 1
ATOM 1418 O O . VAL A 1 187 ? 4.313 -12.505 17.040 1.00 97.00 187 VAL A O 1
ATOM 1421 N N . LYS A 1 188 ? 6.092 -12.781 15.727 1.00 96.31 188 LYS A N 1
ATOM 1422 C CA . LYS A 1 188 ? 5.597 -13.976 14.997 1.00 96.31 188 LYS A CA 1
ATOM 1423 C C . LYS A 1 188 ? 4.989 -15.098 15.852 1.00 96.31 188 LYS A C 1
ATOM 1425 O O . LYS A 1 188 ? 4.256 -15.92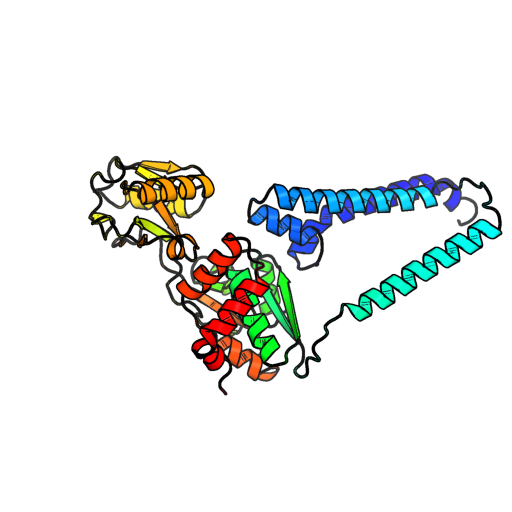0 15.314 1.00 96.31 188 LYS A O 1
ATOM 1430 N N . ASN A 1 189 ? 5.340 -15.191 17.134 1.00 97.31 189 ASN A N 1
ATOM 1431 C CA . ASN A 1 189 ? 4.811 -16.219 18.034 1.00 97.31 189 ASN A CA 1
ATOM 1432 C C . ASN A 1 189 ? 3.461 -15.812 18.654 1.00 97.31 189 ASN A C 1
ATOM 1434 O O . ASN A 1 189 ? 2.698 -16.683 19.065 1.00 97.31 189 ASN A O 1
ATOM 1438 N N . ASP A 1 190 ? 3.162 -14.513 18.665 1.00 97.81 190 ASP A N 1
ATOM 1439 C CA . ASP A 1 190 ? 2.011 -13.889 19.326 1.00 97.81 190 ASP A CA 1
ATOM 1440 C C . ASP A 1 190 ? 0.929 -13.450 18.320 1.00 97.81 190 ASP A C 1
ATOM 1442 O O . ASP A 1 190 ? -0.031 -12.772 18.669 1.00 97.81 190 ASP A O 1
ATOM 1446 N N . ILE A 1 191 ? 1.060 -13.866 17.058 1.00 98.25 191 ILE A N 1
ATOM 1447 C CA . ILE A 1 191 ? 0.119 -13.581 15.966 1.00 98.25 191 ILE A CA 1
ATOM 1448 C C . ILE A 1 191 ? -0.223 -14.851 15.183 1.00 98.25 191 ILE A C 1
ATOM 1450 O O . ILE A 1 191 ? 0.513 -15.843 15.218 1.00 98.25 191 ILE A O 1
ATOM 1454 N N . ASP A 1 192 ? -1.310 -14.792 14.426 1.00 98.44 192 ASP A N 1
ATOM 1455 C CA . ASP A 1 192 ? -1.633 -15.738 13.365 1.00 98.44 192 ASP A CA 1
ATOM 1456 C C . ASP A 1 192 ? -1.323 -15.100 12.010 1.00 98.44 192 ASP A C 1
ATOM 1458 O O . ASP A 1 192 ? -1.929 -14.109 11.612 1.00 98.44 192 ASP A O 1
ATOM 1462 N N . ASN A 1 193 ? -0.362 -15.668 11.284 1.00 97.94 193 ASN A N 1
ATOM 1463 C CA . ASN A 1 193 ? -0.115 -15.298 9.895 1.00 97.94 193 ASN A CA 1
ATOM 1464 C C . ASN A 1 193 ? -1.001 -16.167 8.998 1.00 97.94 193 ASN A C 1
ATOM 1466 O O . ASN A 1 193 ? -0.700 -17.345 8.806 1.00 97.94 193 ASN A O 1
ATOM 1470 N N . LEU A 1 194 ? -2.064 -15.576 8.450 1.00 98.12 194 LEU A N 1
ATOM 1471 C CA . LEU A 1 194 ? -3.039 -16.254 7.582 1.00 98.12 194 LEU A CA 1
ATOM 1472 C C . LEU A 1 194 ? -2.499 -16.471 6.157 1.00 98.12 194 LEU A C 1
ATOM 1474 O O . LEU A 1 194 ? -3.149 -17.036 5.284 1.00 98.12 194 LEU A O 1
ATOM 1478 N N . GLY A 1 195 ? -1.258 -16.050 5.913 1.00 96.56 195 GLY A N 1
ATOM 1479 C CA . GLY A 1 195 ? -0.588 -16.218 4.638 1.00 96.56 195 GLY A CA 1
ATOM 1480 C C . GLY A 1 195 ? -0.860 -15.074 3.662 1.00 96.56 195 GLY A C 1
ATOM 1481 O O . GLY A 1 195 ? -1.434 -14.041 4.024 1.00 96.56 195 GLY A O 1
ATOM 1482 N N . PRO A 1 196 ? -0.358 -15.219 2.427 1.00 95.69 196 PRO A N 1
ATOM 1483 C CA . PRO A 1 196 ? -0.413 -14.167 1.433 1.00 95.69 196 PRO A CA 1
ATOM 1484 C C . PRO A 1 196 ? -1.801 -14.078 0.798 1.00 95.69 196 PRO A C 1
ATOM 1486 O O . PRO A 1 196 ? -2.281 -15.042 0.195 1.00 95.69 196 PRO A O 1
ATOM 1489 N N . HIS A 1 197 ? -2.410 -12.894 0.859 1.00 94.06 197 HIS A N 1
ATOM 1490 C CA . HIS A 1 197 ? -3.537 -12.562 -0.015 1.00 94.06 197 HIS A CA 1
ATOM 1491 C C . HIS A 1 197 ? -3.047 -12.080 -1.391 1.00 94.06 197 HIS A C 1
ATOM 1493 O O . HIS A 1 197 ? -3.829 -12.052 -2.344 1.00 94.06 197 HIS A O 1
ATOM 1499 N N . ILE A 1 198 ? -1.748 -11.748 -1.486 1.00 91.94 198 ILE A N 1
ATOM 1500 C CA . ILE A 1 198 ? -0.973 -11.434 -2.697 1.00 91.94 198 ILE A CA 1
ATOM 1501 C C . ILE A 1 198 ? 0.352 -12.162 -2.598 1.00 91.94 198 ILE A C 1
ATOM 1503 O O . ILE A 1 198 ? 1.163 -11.827 -1.736 1.00 91.94 198 ILE A O 1
ATOM 1507 N N . ASP A 1 199 ? 0.587 -13.149 -3.456 1.00 90.69 199 ASP A N 1
ATOM 1508 C CA . ASP A 1 199 ? 1.751 -14.022 -3.317 1.00 90.69 199 ASP A CA 1
ATOM 1509 C C . ASP A 1 199 ? 2.845 -13.706 -4.338 1.00 90.69 199 ASP A C 1
ATOM 1511 O O . ASP A 1 199 ? 2.680 -13.971 -5.525 1.00 90.69 199 ASP A O 1
ATOM 1515 N N . LYS A 1 200 ? 3.984 -13.181 -3.867 1.00 84.38 200 LYS A N 1
ATOM 1516 C CA . LYS A 1 200 ? 5.202 -12.922 -4.661 1.00 84.38 200 LYS A CA 1
ATOM 1517 C C . LYS A 1 200 ? 4.963 -12.098 -5.916 1.00 84.38 200 LYS A C 1
ATOM 1519 O O . LYS A 1 200 ? 5.654 -12.264 -6.923 1.00 84.38 200 LYS A O 1
ATOM 1524 N N . GLU A 1 201 ? 3.990 -11.205 -5.859 1.00 79.38 201 GLU A N 1
ATOM 1525 C CA . GLU A 1 201 ? 3.749 -10.285 -6.954 1.00 79.38 201 GLU A CA 1
ATOM 1526 C C . GLU A 1 201 ? 4.344 -8.913 -6.667 1.00 79.38 201 GLU A C 1
ATOM 1528 O O . GLU A 1 201 ? 4.701 -8.250 -7.629 1.00 79.38 201 GLU A O 1
ATOM 1533 N N . ALA A 1 202 ? 4.519 -8.502 -5.407 1.00 73.75 202 ALA A N 1
ATOM 1534 C CA . ALA A 1 202 ? 4.986 -7.162 -5.070 1.00 73.75 202 ALA A CA 1
ATOM 1535 C C . ALA A 1 202 ? 6.501 -7.032 -5.295 1.00 73.75 202 ALA A C 1
ATOM 1537 O O . ALA A 1 202 ? 7.300 -7.628 -4.581 1.00 73.75 202 ALA A O 1
ATOM 1538 N N . LYS A 1 203 ? 6.916 -6.312 -6.335 1.00 80.00 203 LYS A N 1
ATOM 1539 C CA . LYS A 1 203 ? 8.299 -6.231 -6.801 1.00 80.00 203 LYS A CA 1
ATOM 1540 C C . LYS A 1 203 ? 8.631 -4.860 -7.381 1.00 80.00 203 LYS A C 1
ATOM 1542 O O . LYS A 1 203 ? 7.802 -4.175 -7.983 1.00 80.00 203 LYS A O 1
ATOM 1547 N N . LEU A 1 204 ? 9.903 -4.509 -7.266 1.00 88.62 204 LEU A N 1
ATOM 1548 C CA . LEU A 1 204 ? 10.512 -3.416 -8.011 1.00 88.62 204 LEU A CA 1
ATOM 1549 C C . LEU A 1 204 ? 11.022 -3.951 -9.354 1.00 88.62 204 LEU A C 1
ATOM 1551 O O . LEU A 1 204 ? 11.347 -5.132 -9.487 1.00 88.62 204 LEU A O 1
ATOM 1555 N N . GLY A 1 205 ? 11.101 -3.094 -10.365 1.00 92.88 205 GLY A N 1
ATOM 1556 C CA . GLY A 1 205 ? 11.648 -3.494 -11.653 1.00 92.88 205 GLY A CA 1
ATOM 1557 C C . GLY A 1 205 ? 11.716 -2.366 -12.668 1.00 92.88 205 GLY A C 1
ATOM 1558 O O . GLY A 1 205 ? 11.182 -1.276 -12.464 1.00 92.88 205 GLY A O 1
ATOM 1559 N N . LEU A 1 206 ? 12.397 -2.638 -13.778 1.00 96.56 206 LEU A N 1
ATOM 1560 C CA . LEU A 1 206 ? 12.361 -1.762 -14.941 1.00 96.56 206 LEU A CA 1
ATOM 1561 C C . LEU A 1 206 ? 11.105 -2.069 -15.750 1.00 96.56 206 LEU A C 1
ATOM 1563 O O . LEU A 1 206 ? 10.781 -3.232 -15.996 1.00 96.56 206 LEU A O 1
ATOM 1567 N N . VAL A 1 207 ? 10.393 -1.020 -16.142 1.00 96.94 207 VAL A N 1
ATOM 1568 C CA . VAL A 1 207 ? 9.106 -1.115 -16.828 1.00 96.94 207 VAL A CA 1
ATOM 1569 C C . VAL A 1 207 ? 9.193 -0.385 -18.156 1.00 96.94 207 VAL A C 1
ATOM 1571 O O . VAL A 1 207 ? 9.752 0.709 -18.248 1.00 96.94 207 VAL A O 1
ATOM 1574 N N . VAL A 1 208 ? 8.612 -0.998 -19.181 1.00 98.00 208 VAL A N 1
ATOM 1575 C CA . VAL A 1 208 ? 8.522 -0.450 -20.533 1.00 98.00 208 VAL A CA 1
ATOM 1576 C C . VAL A 1 208 ? 7.089 -0.555 -21.053 1.00 98.00 208 VAL A C 1
ATOM 1578 O O . VAL A 1 208 ? 6.350 -1.462 -20.659 1.00 98.00 208 VAL A O 1
ATOM 1581 N N . PRO A 1 209 ? 6.662 0.325 -21.967 1.00 97.94 209 PRO A N 1
ATOM 1582 C CA . PRO A 1 209 ? 5.436 0.115 -22.725 1.00 97.94 209 PRO A CA 1
ATOM 1583 C C . PRO A 1 209 ? 5.467 -1.196 -23.520 1.00 97.94 209 PRO A C 1
ATOM 1585 O O . PRO A 1 209 ? 6.493 -1.568 -24.090 1.00 97.94 209 PRO A O 1
ATOM 1588 N N . LYS A 1 210 ? 4.327 -1.891 -23.623 1.00 97.19 210 LYS A N 1
ATOM 1589 C CA . LYS A 1 210 ? 4.247 -3.177 -24.342 1.00 97.19 210 LYS A CA 1
ATOM 1590 C C . LYS A 1 210 ? 4.569 -3.090 -25.831 1.00 97.19 210 LYS A C 1
ATOM 1592 O O . LYS A 1 210 ? 4.889 -4.115 -26.423 1.00 97.19 210 LYS A O 1
ATOM 1597 N N . TYR A 1 211 ? 4.496 -1.897 -26.426 1.00 97.06 211 TYR A N 1
ATOM 1598 C CA . TYR A 1 211 ? 4.878 -1.681 -27.821 1.00 97.06 211 TYR A CA 1
ATOM 1599 C C . TYR A 1 211 ? 6.392 -1.745 -28.066 1.00 97.06 211 TYR A C 1
ATOM 1601 O O . TYR A 1 211 ? 6.791 -1.769 -29.225 1.00 97.06 211 TYR A O 1
ATOM 1609 N N . MET A 1 212 ? 7.227 -1.735 -27.021 1.00 98.12 212 MET A N 1
ATOM 1610 C CA . MET A 1 212 ? 8.673 -1.924 -27.157 1.00 98.12 212 MET A CA 1
ATOM 1611 C C . MET A 1 212 ? 9.008 -3.417 -27.254 1.00 98.12 212 MET A C 1
ATOM 1613 O O . MET A 1 212 ? 8.474 -4.222 -26.492 1.00 98.12 212 MET A O 1
ATOM 1617 N N . ASP A 1 213 ? 9.935 -3.793 -28.135 1.00 96.50 213 ASP A N 1
ATOM 1618 C CA . ASP A 1 213 ? 10.246 -5.207 -28.412 1.00 96.50 213 ASP A CA 1
ATOM 1619 C C . ASP A 1 213 ? 11.029 -5.918 -27.289 1.00 96.50 213 ASP A C 1
ATOM 1621 O O . ASP A 1 213 ? 11.005 -7.146 -27.201 1.00 96.50 213 ASP A O 1
ATOM 1625 N N . VAL A 1 214 ? 11.684 -5.167 -26.399 1.00 97.44 214 VAL A N 1
ATOM 1626 C CA . VAL A 1 214 ? 12.506 -5.700 -25.293 1.00 97.44 214 VAL A CA 1
ATOM 1627 C C . VAL A 1 214 ? 11.663 -6.396 -24.222 1.00 97.44 214 VAL A C 1
ATOM 1629 O O . VAL A 1 214 ? 10.601 -5.895 -23.852 1.00 97.44 214 VAL A O 1
ATOM 1632 N N . ASN A 1 215 ? 12.124 -7.542 -23.709 1.00 97.50 215 ASN A N 1
ATOM 1633 C CA . ASN A 1 215 ? 11.418 -8.306 -22.667 1.00 97.50 215 ASN A CA 1
ATOM 1634 C C . ASN A 1 215 ? 12.289 -8.597 -21.440 1.00 97.50 215 ASN A C 1
ATOM 1636 O O . ASN A 1 215 ? 11.749 -8.823 -20.365 1.00 97.50 215 ASN A O 1
ATOM 1640 N N . SER A 1 216 ? 13.612 -8.536 -21.576 1.00 97.88 216 SER A N 1
ATOM 1641 C CA . SER A 1 216 ? 14.588 -8.705 -20.499 1.00 97.88 216 SER A CA 1
ATOM 1642 C C . SER A 1 216 ? 15.483 -7.474 -20.368 1.00 97.88 216 SER A C 1
ATOM 1644 O O . SER A 1 216 ? 15.733 -6.761 -21.341 1.00 97.88 216 SER A O 1
ATOM 1646 N N . ILE A 1 217 ? 16.025 -7.241 -19.171 1.00 97.94 217 ILE A N 1
ATOM 1647 C CA . ILE A 1 217 ? 17.086 -6.248 -18.947 1.00 97.94 217 ILE A CA 1
ATOM 1648 C C . ILE A 1 217 ? 18.315 -6.559 -19.822 1.00 97.94 217 ILE A C 1
ATOM 1650 O O . ILE A 1 217 ? 19.019 -5.647 -20.257 1.00 97.94 217 ILE A O 1
ATOM 1654 N N . GLU A 1 218 ? 18.552 -7.834 -20.142 1.00 97.56 218 GLU A N 1
ATOM 1655 C CA . GLU A 1 218 ? 19.637 -8.261 -21.036 1.00 97.56 218 GLU A CA 1
ATOM 1656 C C . GLU A 1 218 ? 19.418 -7.842 -22.500 1.00 97.56 218 GLU A C 1
ATOM 1658 O O . GLU A 1 218 ? 20.394 -7.712 -23.241 1.00 97.56 218 GLU A O 1
ATOM 1663 N N . ASP A 1 219 ? 18.174 -7.558 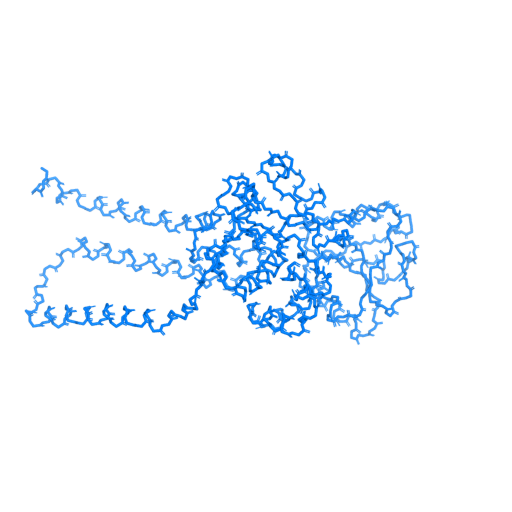-22.904 1.00 97.75 219 ASP A N 1
ATOM 1664 C CA . ASP A 1 219 ? 17.834 -7.128 -24.268 1.00 97.75 219 ASP A CA 1
ATOM 1665 C C . ASP A 1 219 ? 18.125 -5.634 -24.506 1.00 97.75 219 ASP A C 1
ATOM 1667 O O . ASP A 1 219 ? 18.132 -5.164 -25.648 1.00 97.75 219 ASP A O 1
ATOM 1671 N N . LEU A 1 220 ? 18.348 -4.864 -23.434 1.00 97.81 220 LEU A N 1
ATOM 1672 C CA . LEU A 1 220 ? 18.579 -3.425 -23.514 1.00 97.81 220 LEU A CA 1
ATOM 1673 C C . LEU A 1 220 ? 19.917 -3.108 -24.190 1.00 97.81 220 LEU A C 1
ATOM 1675 O O . LEU A 1 220 ? 20.971 -3.628 -23.809 1.00 97.81 220 LEU A O 1
ATOM 1679 N N . ASN A 1 221 ? 19.879 -2.196 -25.164 1.00 96.50 221 ASN A N 1
ATOM 1680 C CA . ASN A 1 221 ? 21.049 -1.751 -25.918 1.00 96.50 221 ASN A CA 1
ATOM 1681 C C . ASN A 1 221 ? 21.162 -0.214 -26.012 1.00 96.50 221 ASN A C 1
ATOM 1683 O O . ASN A 1 221 ? 22.073 0.373 -25.423 1.00 96.50 221 ASN A O 1
ATOM 1687 N N . ASN A 1 222 ? 20.269 0.448 -26.744 1.00 96.50 222 ASN A N 1
ATOM 1688 C CA . ASN A 1 222 ? 20.271 1.878 -27.047 1.00 96.50 222 ASN A CA 1
ATOM 1689 C C . ASN A 1 222 ? 18.893 2.539 -26.881 1.00 96.50 222 ASN A C 1
ATOM 1691 O O . ASN A 1 222 ? 18.790 3.744 -27.129 1.00 96.50 222 ASN A O 1
ATOM 1695 N N . GLN A 1 223 ? 17.868 1.789 -26.457 1.00 98.00 223 GLN A N 1
ATOM 1696 C CA . GLN A 1 223 ? 16.527 2.318 -26.207 1.00 98.00 223 GLN A CA 1
ATOM 1697 C C . GLN A 1 223 ? 16.580 3.490 -25.225 1.00 98.00 223 GLN A C 1
ATOM 1699 O 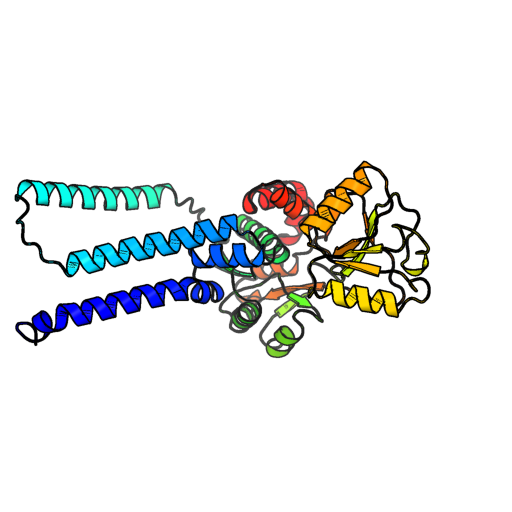O . GLN A 1 223 ? 17.483 3.583 -24.387 1.00 98.00 223 GLN A O 1
ATOM 1704 N N . ALA A 1 224 ? 15.613 4.401 -25.348 1.00 96.62 224 ALA A N 1
ATOM 1705 C CA . ALA A 1 224 ? 15.481 5.579 -24.489 1.00 96.62 224 ALA A CA 1
ATOM 1706 C C . ALA A 1 224 ? 16.788 6.397 -24.348 1.00 96.62 224 ALA A C 1
ATOM 1708 O O . ALA A 1 224 ? 17.041 7.021 -23.320 1.00 96.62 224 ALA A O 1
ATOM 1709 N N . ASN A 1 225 ? 17.652 6.389 -25.373 1.00 97.00 225 ASN A N 1
ATOM 1710 C CA . ASN A 1 225 ? 18.972 7.031 -25.356 1.00 97.00 225 ASN A CA 1
ATOM 1711 C C . ASN A 1 225 ? 19.869 6.585 -24.190 1.00 97.00 225 ASN A C 1
ATOM 1713 O O . ASN A 1 225 ? 20.651 7.383 -23.673 1.00 97.00 225 ASN A O 1
ATOM 1717 N N . LYS A 1 226 ? 19.761 5.313 -23.788 1.00 97.75 226 LYS A N 1
ATOM 1718 C CA . LYS A 1 226 ? 20.459 4.740 -22.630 1.00 97.75 226 LYS A CA 1
ATOM 1719 C C . LYS A 1 226 ? 20.115 5.421 -21.302 1.00 97.75 226 LYS A C 1
ATOM 1721 O O . LYS A 1 226 ? 20.952 5.492 -20.400 1.00 97.75 226 LYS A O 1
ATOM 1726 N N . LYS A 1 227 ? 18.891 5.934 -21.184 1.00 97.94 227 LYS A N 1
ATOM 1727 C CA . LYS A 1 227 ? 18.389 6.573 -19.969 1.00 97.94 227 LYS A CA 1
ATOM 1728 C C . LYS A 1 227 ? 17.275 5.744 -19.353 1.00 97.94 227 LYS A C 1
ATOM 1730 O O . LYS A 1 227 ? 16.389 5.263 -20.055 1.00 97.94 227 LYS A O 1
ATOM 1735 N N . ILE A 1 228 ? 17.317 5.623 -18.034 1.00 98.19 228 ILE A N 1
ATOM 1736 C CA . ILE A 1 228 ? 16.226 5.093 -17.219 1.00 98.19 228 ILE A CA 1
ATOM 1737 C C . ILE A 1 228 ? 15.604 6.275 -16.480 1.00 98.19 228 ILE A C 1
ATOM 1739 O O . ILE A 1 228 ? 16.289 6.943 -15.706 1.00 98.19 228 ILE A O 1
ATOM 1743 N N . THR A 1 229 ? 14.322 6.550 -16.706 1.00 97.75 229 THR A N 1
ATOM 1744 C CA . THR A 1 229 ? 13.596 7.603 -15.987 1.00 97.75 229 THR A CA 1
ATOM 1745 C C . THR A 1 229 ? 13.259 7.104 -14.581 1.00 97.75 229 THR A C 1
ATOM 1747 O O . THR A 1 229 ? 12.434 6.208 -14.398 1.00 97.75 229 THR A O 1
ATOM 1750 N N . GLY A 1 230 ? 13.944 7.668 -13.589 1.00 93.31 230 GLY A N 1
ATOM 1751 C CA . GLY A 1 230 ? 13.783 7.373 -12.171 1.00 93.31 230 GLY A CA 1
ATOM 1752 C C . GLY A 1 230 ? 12.859 8.352 -11.448 1.00 93.31 230 GLY A C 1
ATOM 1753 O O . GLY A 1 230 ? 12.331 9.302 -12.031 1.00 93.31 230 GLY A O 1
ATOM 1754 N N . ILE A 1 231 ? 12.705 8.123 -10.147 1.00 88.06 231 ILE A N 1
ATOM 1755 C CA . ILE A 1 231 ? 11.880 8.936 -9.245 1.00 88.06 231 ILE A CA 1
ATOM 1756 C C . ILE A 1 231 ? 12.751 9.814 -8.330 1.00 88.06 231 ILE A C 1
ATOM 1758 O O . ILE A 1 231 ? 13.865 10.186 -8.708 1.00 88.06 231 ILE A O 1
ATOM 1762 N N . GLU A 1 232 ? 12.235 10.211 -7.169 1.00 89.94 232 GLU A N 1
ATOM 1763 C CA . GLU A 1 232 ? 12.942 11.022 -6.183 1.00 89.94 232 GLU A CA 1
ATOM 1764 C C . GLU A 1 232 ? 14.240 10.334 -5.702 1.00 89.94 232 GLU A C 1
ATOM 1766 O O . GLU A 1 232 ? 14.210 9.162 -5.309 1.00 89.94 232 GLU A O 1
ATOM 1771 N N . PRO A 1 233 ? 15.392 11.038 -5.679 1.00 86.56 233 PRO A N 1
ATOM 1772 C CA . PRO A 1 233 ? 16.607 10.519 -5.055 1.00 86.56 233 PRO A CA 1
ATOM 1773 C C . PRO A 1 233 ? 16.371 10.103 -3.596 1.00 86.56 233 PRO A C 1
ATOM 1775 O O . PRO A 1 233 ? 15.743 10.836 -2.835 1.00 86.56 233 PRO A O 1
ATOM 1778 N N . GLY A 1 234 ? 16.925 8.955 -3.197 1.00 72.75 234 GLY A N 1
ATOM 1779 C CA . GLY A 1 234 ? 16.779 8.398 -1.847 1.00 72.75 234 GLY A CA 1
ATOM 1780 C C . GLY A 1 234 ? 15.647 7.377 -1.691 1.00 72.75 234 GLY A C 1
ATOM 1781 O O . GLY A 1 234 ? 15.557 6.751 -0.640 1.00 72.75 234 GLY A O 1
ATOM 1782 N N . ALA A 1 235 ? 14.811 7.170 -2.714 1.00 74.06 235 ALA A N 1
ATOM 1783 C CA . ALA A 1 235 ? 13.886 6.040 -2.741 1.00 74.06 235 ALA A CA 1
ATOM 1784 C C . ALA A 1 235 ? 14.636 4.712 -2.964 1.00 74.06 235 ALA A C 1
ATOM 1786 O O . ALA A 1 235 ? 15.557 4.648 -3.775 1.00 74.06 235 ALA A O 1
ATOM 1787 N N . GLU A 1 236 ? 14.198 3.628 -2.321 1.00 79.81 236 GLU A N 1
ATOM 1788 C CA . GLU A 1 236 ? 14.862 2.313 -2.400 1.00 79.81 236 GLU A CA 1
ATOM 1789 C C . GLU A 1 236 ? 15.000 1.790 -3.842 1.00 79.81 236 GLU A C 1
ATOM 1791 O O . GLU A 1 236 ? 16.037 1.246 -4.223 1.00 79.81 236 GLU A O 1
ATOM 1796 N N . ILE A 1 237 ? 13.997 2.030 -4.693 1.00 86.56 237 ILE A N 1
ATOM 1797 C CA . ILE A 1 237 ? 14.048 1.646 -6.111 1.00 86.56 237 ILE A CA 1
ATOM 1798 C C . ILE A 1 237 ? 15.158 2.368 -6.888 1.00 86.56 237 ILE A C 1
ATOM 1800 O O . ILE A 1 237 ? 15.670 1.829 -7.872 1.00 86.56 237 ILE A O 1
ATOM 1804 N N . VAL A 1 238 ? 15.565 3.567 -6.458 1.00 90.25 238 VAL A N 1
ATOM 1805 C CA . VAL A 1 238 ? 16.693 4.286 -7.063 1.00 90.25 238 VAL A CA 1
ATOM 1806 C C . VAL A 1 238 ? 17.993 3.545 -6.776 1.00 90.25 238 VAL A C 1
ATOM 1808 O O . VAL A 1 238 ? 18.780 3.310 -7.692 1.00 90.25 238 VAL A O 1
ATOM 1811 N N . ASP A 1 239 ? 18.189 3.087 -5.544 1.00 89.06 239 ASP A N 1
ATOM 1812 C CA . ASP A 1 239 ? 19.368 2.303 -5.180 1.00 89.06 239 ASP A CA 1
ATOM 1813 C C . ASP A 1 239 ? 19.376 0.938 -5.883 1.00 89.06 239 ASP A C 1
ATOM 1815 O O . ASP A 1 239 ? 20.388 0.561 -6.477 1.00 89.06 239 ASP A O 1
ATOM 1819 N N . ALA A 1 240 ? 18.232 0.247 -5.941 1.00 91.69 240 ALA A N 1
ATOM 1820 C CA . ALA A 1 240 ? 18.088 -1.009 -6.683 1.00 91.69 240 ALA A CA 1
ATOM 1821 C C . ALA A 1 240 ? 18.389 -0.848 -8.190 1.00 91.69 240 ALA A C 1
ATOM 1823 O O . ALA A 1 240 ? 19.031 -1.699 -8.816 1.00 91.69 240 ALA A O 1
ATOM 1824 N N . THR A 1 241 ? 17.988 0.281 -8.780 1.00 95.69 241 THR A N 1
ATOM 1825 C CA . THR A 1 241 ? 18.288 0.604 -10.183 1.00 95.69 241 THR A CA 1
ATOM 1826 C C . THR A 1 241 ? 19.779 0.863 -10.388 1.00 95.69 241 THR A C 1
ATOM 1828 O O . THR A 1 241 ? 20.366 0.355 -11.345 1.00 95.69 241 THR A O 1
ATOM 1831 N N . ASN A 1 242 ? 20.426 1.587 -9.471 1.00 95.06 242 ASN A N 1
ATOM 1832 C CA . ASN A 1 242 ? 21.872 1.811 -9.509 1.00 95.06 242 ASN A CA 1
ATOM 1833 C C . ASN A 1 242 ? 22.668 0.503 -9.392 1.00 95.06 242 ASN A C 1
ATOM 1835 O O . ASN A 1 242 ? 23.664 0.326 -10.096 1.00 95.06 242 ASN A O 1
ATOM 1839 N N . GLU A 1 243 ? 22.235 -0.430 -8.545 1.00 94.25 243 GLU A N 1
ATOM 1840 C CA . GLU A 1 243 ? 22.841 -1.763 -8.463 1.00 94.25 243 GLU A CA 1
ATOM 1841 C C . GLU A 1 243 ? 22.610 -2.572 -9.744 1.00 94.25 243 GLU A C 1
ATOM 1843 O O . GLU A 1 243 ? 23.534 -3.213 -10.248 1.00 94.25 243 GLU A O 1
ATOM 1848 N N . THR A 1 244 ? 21.430 -2.462 -10.351 1.00 96.56 244 THR A N 1
ATOM 1849 C CA . THR A 1 244 ? 21.121 -3.086 -11.645 1.00 96.56 244 THR A CA 1
ATOM 1850 C C . THR A 1 244 ? 22.013 -2.564 -12.772 1.00 96.56 244 THR A C 1
ATOM 1852 O O . THR A 1 244 ? 22.588 -3.357 -13.521 1.00 96.56 244 THR A O 1
ATOM 1855 N N . LEU A 1 245 ? 22.238 -1.250 -12.848 1.00 97.25 245 LEU A N 1
ATOM 1856 C CA . LEU A 1 245 ? 23.169 -0.643 -13.808 1.00 97.25 245 LEU A CA 1
ATOM 1857 C C . LEU A 1 245 ? 24.607 -1.175 -13.657 1.00 97.25 245 LEU A C 1
ATOM 1859 O O . LEU A 1 245 ? 25.321 -1.305 -14.652 1.00 97.25 245 LEU A O 1
ATOM 1863 N N . LYS A 1 246 ? 25.039 -1.514 -12.433 1.00 96.56 246 LYS A N 1
ATOM 1864 C CA . LYS A 1 246 ? 26.355 -2.128 -12.167 1.00 96.56 246 LYS A CA 1
ATOM 1865 C C . LYS A 1 246 ? 26.375 -3.627 -12.475 1.00 96.56 246 LYS A C 1
ATOM 1867 O O . LYS A 1 246 ? 27.394 -4.145 -12.932 1.00 96.56 246 LYS A O 1
ATOM 1872 N N . ALA A 1 247 ? 25.274 -4.329 -12.209 1.00 96.62 247 ALA A N 1
ATOM 1873 C CA . ALA A 1 247 ? 25.177 -5.780 -12.333 1.00 96.62 247 ALA A CA 1
ATOM 1874 C C . ALA A 1 247 ? 25.154 -6.260 -13.793 1.00 96.62 247 ALA A C 1
ATOM 1876 O O . ALA A 1 247 ? 25.605 -7.375 -14.083 1.00 96.62 247 ALA A O 1
ATOM 1877 N N . TYR A 1 248 ? 24.648 -5.448 -14.722 1.00 97.62 248 TYR A N 1
ATOM 1878 C CA . TYR A 1 248 ? 24.467 -5.812 -16.128 1.00 97.62 248 TYR A CA 1
ATOM 1879 C C . TYR A 1 248 ? 25.513 -5.158 -17.047 1.00 97.62 248 TYR A C 1
ATOM 1881 O O . TYR A 1 248 ? 25.487 -3.947 -17.257 1.00 97.62 248 TYR A O 1
ATOM 1889 N N . PRO A 1 249 ? 26.425 -5.936 -17.667 1.00 96.56 249 PRO A N 1
ATOM 1890 C CA . PRO A 1 249 ? 27.459 -5.384 -18.545 1.00 96.56 249 PRO A CA 1
ATOM 1891 C C . PRO A 1 249 ? 26.922 -4.629 -19.771 1.00 96.56 249 PRO A C 1
ATOM 1893 O O . PRO A 1 249 ? 27.560 -3.675 -20.219 1.00 96.56 249 PRO A O 1
ATOM 1896 N N . ASN A 1 250 ? 25.764 -5.032 -20.313 1.00 97.62 250 ASN A N 1
ATOM 1897 C CA . ASN A 1 250 ? 25.109 -4.359 -21.444 1.00 97.62 250 ASN A CA 1
ATOM 1898 C C . ASN A 1 250 ? 24.597 -2.956 -21.080 1.00 97.62 250 ASN A C 1
ATOM 1900 O O . ASN A 1 250 ? 24.456 -2.110 -21.963 1.00 97.62 250 ASN A O 1
ATOM 1904 N N . LEU A 1 251 ? 24.420 -2.673 -19.785 1.00 97.56 251 LEU A N 1
ATOM 1905 C CA . LEU A 1 251 ? 24.036 -1.356 -19.283 1.00 97.56 251 LEU A CA 1
ATOM 1906 C C . LEU A 1 251 ? 25.233 -0.416 -19.068 1.00 97.56 251 LEU A C 1
ATOM 1908 O O . LEU A 1 251 ? 25.084 0.694 -18.562 1.00 97.56 251 LEU A O 1
ATOM 1912 N N . LYS A 1 252 ? 26.444 -0.793 -19.496 1.00 96.19 252 LYS A N 1
ATOM 1913 C CA . LYS A 1 252 ? 27.603 0.101 -19.413 1.00 96.19 252 LYS A CA 1
ATOM 1914 C C . LYS A 1 252 ? 27.356 1.401 -20.194 1.00 96.19 252 LYS A C 1
ATOM 1916 O O . LYS A 1 252 ? 27.162 1.394 -21.413 1.00 96.19 252 LYS A O 1
ATOM 1921 N N . GLY A 1 253 ? 27.440 2.527 -19.486 1.00 94.69 253 GLY A N 1
ATOM 1922 C CA . GLY A 1 253 ? 27.196 3.861 -20.041 1.00 94.69 253 GLY A CA 1
ATOM 1923 C C . GLY A 1 253 ? 25.718 4.243 -20.131 1.00 94.69 253 GLY A C 1
ATOM 1924 O O . GLY A 1 253 ? 25.410 5.244 -20.769 1.00 94.69 253 GLY A O 1
ATOM 1925 N N . TRP A 1 254 ? 24.827 3.454 -19.530 1.00 98.19 254 TRP A N 1
ATOM 1926 C CA . TRP A 1 254 ? 23.477 3.894 -19.209 1.00 98.19 254 TRP A CA 1
ATOM 1927 C C . TRP A 1 254 ? 23.482 4.778 -17.964 1.00 98.19 254 TRP A C 1
ATOM 1929 O O . TRP A 1 254 ? 24.348 4.642 -17.097 1.00 98.19 254 TRP A O 1
ATOM 1939 N N . GLU A 1 255 ? 22.503 5.670 -17.880 1.00 97.00 255 GLU A N 1
ATOM 1940 C CA . GLU A 1 255 ? 22.304 6.554 -16.736 1.00 97.00 255 GLU A CA 1
ATOM 1941 C C . GLU A 1 255 ? 20.860 6.498 -16.242 1.00 97.00 255 GLU A C 1
ATOM 1943 O O . GLU A 1 255 ? 19.914 6.385 -17.023 1.00 97.00 255 GLU A O 1
ATOM 1948 N N . GLN A 1 256 ? 20.685 6.604 -14.929 1.00 97.12 256 GLN A N 1
ATOM 1949 C CA . GLN A 1 256 ? 19.382 6.856 -14.337 1.00 97.12 256 GLN A CA 1
ATOM 1950 C C . GLN A 1 256 ? 19.176 8.368 -14.201 1.00 97.12 256 GLN A C 1
ATOM 1952 O O . GLN A 1 256 ? 20.011 9.066 -13.625 1.00 97.12 256 GLN A O 1
ATOM 1957 N N . ILE A 1 257 ? 18.058 8.874 -14.716 1.00 96.62 257 ILE A N 1
ATOM 1958 C CA . ILE A 1 257 ? 17.653 10.274 -14.587 1.00 96.62 257 ILE A CA 1
ATOM 1959 C C . ILE A 1 257 ? 16.605 10.377 -13.488 1.00 96.62 257 ILE A C 1
ATOM 1961 O O . ILE A 1 257 ? 15.439 10.052 -13.697 1.00 96.62 257 ILE A O 1
ATOM 1965 N N . ASN A 1 258 ? 17.032 10.835 -12.315 1.00 91.69 258 ASN A N 1
ATOM 1966 C CA . ASN A 1 258 ? 16.157 10.992 -11.158 1.00 91.69 258 ASN A CA 1
ATOM 1967 C C . ASN A 1 258 ? 15.470 12.357 -11.168 1.00 91.69 258 ASN A C 1
ATOM 1969 O O . ASN A 1 258 ? 16.089 13.380 -11.471 1.00 91.69 258 ASN A O 1
ATOM 1973 N N . SER A 1 259 ? 14.184 12.366 -10.829 1.00 87.50 259 SER A N 1
ATOM 1974 C CA . SER A 1 259 ? 13.369 13.579 -10.776 1.00 87.50 259 SER A CA 1
ATOM 1975 C C . SER A 1 259 ? 12.328 13.474 -9.661 1.00 87.50 259 SER A C 1
ATOM 1977 O O . SER A 1 259 ? 12.676 13.593 -8.490 1.00 87.50 259 SER A O 1
ATOM 1979 N N . SER A 1 260 ? 11.070 13.239 -10.014 1.00 86.00 260 SER A N 1
ATOM 1980 C CA . SER A 1 260 ? 9.981 12.927 -9.099 1.00 86.00 260 SER A CA 1
ATOM 1981 C C . SER A 1 260 ? 9.053 11.900 -9.735 1.00 86.00 260 SER A C 1
ATOM 1983 O O . SER A 1 260 ? 8.994 11.778 -10.960 1.00 86.00 260 SER A O 1
ATOM 1985 N N . THR A 1 261 ? 8.276 11.196 -8.921 1.00 85.12 261 THR A N 1
ATOM 1986 C CA . THR A 1 261 ? 7.243 10.263 -9.377 1.00 85.12 261 THR A CA 1
ATOM 1987 C C . THR A 1 261 ? 6.253 10.954 -10.324 1.00 85.12 261 THR A C 1
ATOM 1989 O O . THR A 1 261 ? 5.917 10.427 -11.385 1.00 85.12 261 THR A O 1
ATOM 1992 N N . GLY A 1 262 ? 5.853 12.192 -10.012 1.00 81.00 262 GLY A N 1
ATOM 1993 C CA . GLY A 1 262 ? 4.986 12.993 -10.883 1.00 81.00 262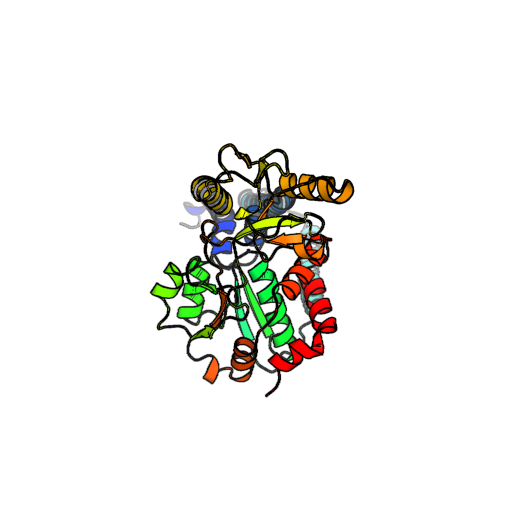 GLY A CA 1
ATOM 1994 C C . GLY A 1 262 ? 5.625 13.344 -12.233 1.00 81.00 262 GLY A C 1
ATOM 1995 O O . GLY A 1 262 ? 4.959 13.271 -13.269 1.00 81.00 262 GLY A O 1
ATOM 1996 N N . ALA A 1 263 ? 6.917 13.688 -12.246 1.00 86.81 263 ALA A N 1
ATOM 1997 C CA . ALA A 1 263 ? 7.646 13.968 -13.481 1.00 86.81 263 ALA A CA 1
ATOM 1998 C C . ALA A 1 263 ? 7.803 12.701 -14.336 1.00 86.81 263 ALA A C 1
ATOM 2000 O O . ALA A 1 263 ? 7.484 12.731 -15.524 1.00 86.81 263 ALA A O 1
ATOM 2001 N N . MET A 1 264 ? 8.186 11.579 -13.723 1.00 95.06 264 MET A N 1
ATOM 2002 C CA . MET A 1 264 ? 8.286 10.270 -14.372 1.00 95.06 264 MET A CA 1
ATOM 2003 C C . MET A 1 264 ? 6.952 9.853 -15.017 1.00 95.06 264 MET A C 1
ATOM 2005 O O . MET A 1 264 ? 6.926 9.491 -16.194 1.00 95.06 264 MET A O 1
ATOM 2009 N N . ASN A 1 265 ? 5.822 10.044 -14.327 1.00 91.00 265 ASN A N 1
ATOM 2010 C CA . ASN A 1 265 ? 4.486 9.805 -14.889 1.00 91.00 265 ASN A CA 1
ATOM 2011 C C . ASN A 1 265 ? 4.157 10.702 -16.090 1.00 91.00 265 ASN A C 1
ATOM 2013 O O . ASN A 1 265 ? 3.531 10.255 -17.057 1.00 91.00 265 ASN A O 1
ATOM 2017 N N . ALA A 1 266 ? 4.549 11.977 -16.041 1.00 90.25 266 ALA A N 1
ATOM 2018 C CA . ALA A 1 266 ? 4.344 12.906 -17.147 1.00 90.25 266 ALA A CA 1
ATOM 2019 C C . ALA A 1 266 ? 5.180 12.514 -18.377 1.00 90.25 266 ALA A C 1
ATOM 2021 O O . ALA A 1 266 ? 4.683 12.582 -19.507 1.00 90.25 266 ALA A O 1
ATOM 2022 N N . GLU A 1 267 ? 6.419 12.060 -18.167 1.00 95.44 267 GLU A N 1
ATOM 2023 C CA . GLU A 1 267 ? 7.278 11.543 -19.233 1.00 95.44 267 GLU A CA 1
ATOM 2024 C C . GLU A 1 267 ? 6.724 10.258 -19.839 1.00 95.44 267 GLU A C 1
ATOM 2026 O O . GLU A 1 267 ? 6.625 10.169 -21.063 1.00 95.44 267 GLU A O 1
ATOM 2031 N N . LEU A 1 268 ? 6.279 9.314 -19.004 1.00 96.06 268 LEU A N 1
ATOM 2032 C CA . LEU A 1 268 ? 5.622 8.083 -19.441 1.00 96.06 268 LEU A CA 1
ATOM 2033 C C . LEU A 1 268 ? 4.405 8.386 -20.314 1.00 96.06 268 LEU A C 1
ATOM 2035 O O . LEU A 1 268 ? 4.286 7.875 -21.427 1.00 96.06 268 LEU A O 1
ATOM 2039 N N . LYS A 1 269 ? 3.526 9.281 -19.851 1.00 94.25 269 LYS A N 1
ATOM 2040 C CA . LYS A 1 269 ? 2.348 9.712 -20.610 1.00 94.25 269 LYS A CA 1
ATOM 2041 C C . LYS A 1 269 ? 2.728 10.313 -21.965 1.00 94.25 269 LYS A C 1
ATOM 2043 O O . LYS A 1 269 ? 2.075 10.023 -22.969 1.00 94.25 269 LYS A O 1
ATOM 2048 N N . ARG A 1 270 ? 3.761 11.164 -22.003 1.00 96.62 270 ARG A N 1
ATOM 2049 C CA . ARG A 1 270 ? 4.268 11.782 -23.240 1.00 96.62 270 ARG A CA 1
ATOM 2050 C C . ARG A 1 270 ? 4.809 10.721 -24.199 1.00 96.62 270 ARG A C 1
ATOM 2052 O O . ARG A 1 270 ? 4.414 10.724 -25.361 1.00 96.62 270 ARG A O 1
ATOM 2059 N N . ALA A 1 271 ? 5.654 9.819 -23.707 1.00 97.56 271 ALA A N 1
ATOM 2060 C CA . ALA A 1 271 ? 6.270 8.767 -24.505 1.00 97.56 271 ALA A CA 1
ATOM 2061 C C . ALA A 1 271 ? 5.219 7.823 -25.097 1.00 97.56 271 ALA A C 1
ATOM 2063 O O . ALA A 1 271 ? 5.212 7.606 -26.303 1.00 97.56 271 ALA A O 1
ATOM 2064 N N . ILE A 1 272 ? 4.246 7.373 -24.298 1.00 97.19 272 ILE A N 1
ATOM 2065 C CA . ILE A 1 272 ? 3.154 6.514 -24.777 1.00 97.19 272 ILE A CA 1
ATOM 2066 C C . ILE A 1 272 ? 2.316 7.213 -25.849 1.00 97.19 272 ILE A C 1
ATOM 2068 O O . ILE A 1 272 ? 1.977 6.601 -26.861 1.00 97.19 272 ILE A O 1
ATOM 2072 N N . LYS A 1 273 ? 1.997 8.499 -25.656 1.00 96.44 273 LYS A N 1
ATOM 2073 C CA . LYS A 1 273 ? 1.240 9.286 -26.641 1.00 96.44 273 LYS A CA 1
ATOM 2074 C C . LYS A 1 273 ? 1.970 9.378 -27.985 1.00 96.44 273 LYS A C 1
ATOM 2076 O O . LYS A 1 273 ? 1.319 9.340 -29.027 1.00 96.44 273 LYS A O 1
ATOM 2081 N N . ASN A 1 274 ? 3.292 9.508 -27.954 1.00 97.62 274 ASN A N 1
ATOM 2082 C CA . ASN A 1 274 ? 4.130 9.652 -29.143 1.00 97.62 274 ASN A CA 1
ATOM 2083 C C . ASN A 1 274 ? 4.645 8.315 -29.703 1.00 97.62 274 ASN A C 1
ATOM 2085 O O . ASN A 1 274 ? 5.183 8.296 -30.805 1.00 97.62 274 ASN A O 1
ATOM 2089 N N . LYS A 1 275 ? 4.464 7.211 -28.966 1.00 96.88 275 LYS A N 1
ATOM 2090 C CA . LYS A 1 275 ? 5.148 5.926 -29.177 1.00 96.88 275 LYS A CA 1
ATOM 2091 C C . LYS A 1 275 ? 6.679 6.034 -29.165 1.00 96.88 275 LYS A C 1
ATOM 2093 O O . LYS A 1 275 ? 7.353 5.355 -29.933 1.00 96.88 275 LYS A O 1
ATOM 2098 N N . ASP A 1 276 ? 7.210 6.869 -28.277 1.00 97.75 276 ASP A N 1
ATOM 2099 C CA . ASP A 1 276 ? 8.650 6.976 -28.036 1.00 97.75 276 ASP A CA 1
ATOM 2100 C C . ASP A 1 276 ? 9.117 5.851 -27.094 1.00 97.75 276 ASP A C 1
ATOM 2102 O O . ASP A 1 276 ? 8.368 5.417 -26.211 1.00 97.75 276 ASP A O 1
ATOM 2106 N N . ASP A 1 277 ? 10.364 5.403 -27.237 1.00 98.19 277 ASP A N 1
ATOM 2107 C CA . ASP A 1 277 ? 10.983 4.492 -26.271 1.00 98.19 277 ASP A CA 1
ATOM 2108 C C . ASP A 1 277 ? 11.124 5.176 -24.906 1.00 98.19 277 ASP A C 1
ATOM 2110 O O . ASP A 1 277 ? 11.700 6.262 -24.796 1.00 98.19 277 ASP A O 1
ATOM 2114 N N . ILE A 1 278 ? 10.658 4.508 -23.852 1.00 98.31 278 ILE A N 1
ATOM 2115 C CA . ILE A 1 278 ? 10.871 4.930 -22.469 1.00 98.31 278 ILE A CA 1
ATOM 2116 C C . ILE A 1 278 ? 11.066 3.710 -21.575 1.00 98.31 278 ILE A C 1
ATOM 2118 O O . ILE A 1 278 ? 10.358 2.711 -21.695 1.00 98.31 278 ILE A O 1
ATOM 2122 N N . ILE A 1 279 ? 12.027 3.811 -20.663 1.00 98.44 279 ILE A N 1
ATOM 2123 C CA . ILE A 1 279 ? 12.258 2.829 -19.608 1.00 98.44 279 ILE A CA 1
ATOM 2124 C C . ILE A 1 279 ? 12.137 3.581 -18.294 1.00 98.44 279 ILE A C 1
ATOM 2126 O O . ILE A 1 279 ? 12.863 4.549 -18.073 1.00 98.44 279 ILE A O 1
ATOM 2130 N N . ILE A 1 280 ? 11.213 3.153 -17.443 1.00 97.56 280 ILE A N 1
ATOM 2131 C CA . ILE A 1 280 ? 10.990 3.762 -16.132 1.00 97.56 280 ILE A CA 1
ATOM 2132 C C . ILE A 1 280 ? 11.370 2.785 -15.025 1.00 97.56 280 ILE A C 1
ATOM 2134 O O . ILE A 1 280 ? 11.305 1.565 -15.201 1.00 97.56 280 ILE A O 1
ATOM 2138 N N . THR A 1 281 ? 11.708 3.316 -13.856 1.00 94.12 281 THR A N 1
ATOM 2139 C CA . THR A 1 281 ? 11.672 2.532 -12.620 1.00 94.12 281 THR A CA 1
ATOM 2140 C C . THR A 1 281 ? 10.221 2.373 -12.175 1.00 94.12 281 THR A C 1
ATOM 2142 O O . THR A 1 281 ? 9.535 3.377 -11.987 1.00 94.12 281 THR A O 1
ATOM 2145 N N . GLY A 1 282 ? 9.750 1.140 -12.002 1.00 88.06 282 GLY A N 1
ATOM 2146 C CA . GLY A 1 282 ? 8.380 0.848 -11.594 1.00 88.06 282 GLY A CA 1
ATOM 2147 C C . GLY A 1 282 ? 8.299 -0.138 -10.436 1.00 88.06 282 GLY A C 1
ATOM 2148 O O . GLY A 1 282 ? 9.158 -0.997 -10.239 1.00 88.06 282 GLY A O 1
ATOM 2149 N N . TRP A 1 283 ? 7.226 -0.018 -9.675 1.00 86.88 283 TRP A N 1
ATOM 2150 C CA . TRP A 1 283 ? 6.870 -0.889 -8.565 1.00 86.88 283 TRP A CA 1
ATOM 2151 C C . TRP A 1 283 ? 5.403 -1.255 -8.707 1.00 86.88 283 TRP A C 1
ATOM 2153 O O . TRP A 1 283 ? 4.639 -0.529 -9.344 1.00 86.88 283 TRP A O 1
ATOM 2163 N N . ASN A 1 284 ? 5.005 -2.363 -8.105 1.00 79.81 284 ASN A N 1
ATOM 2164 C CA . ASN A 1 284 ? 3.604 -2.690 -7.943 1.00 79.81 284 ASN A CA 1
ATOM 2165 C C . ASN A 1 284 ? 3.278 -2.829 -6.449 1.00 79.81 284 ASN A C 1
ATOM 2167 O O . ASN A 1 284 ? 4.116 -3.222 -5.643 1.00 79.81 284 ASN A O 1
ATOM 2171 N N . ARG A 1 285 ? 2.062 -2.477 -6.039 1.00 73.94 285 ARG A N 1
ATOM 2172 C CA . ARG A 1 285 ? 0.876 -2.193 -6.869 1.00 73.94 285 ARG A CA 1
ATOM 2173 C C . ARG A 1 285 ? 0.791 -0.719 -7.262 1.00 73.94 285 ARG A C 1
ATOM 2175 O O . ARG A 1 285 ? 0.903 0.144 -6.399 1.00 73.94 285 ARG A O 1
ATOM 2182 N N . TYR A 1 286 ? 0.633 -0.437 -8.558 1.00 80.50 286 TYR A N 1
ATOM 2183 C CA . TYR A 1 286 ? 0.622 0.941 -9.051 1.00 80.50 286 TYR A CA 1
ATOM 2184 C C . TYR A 1 286 ? -0.376 1.160 -10.193 1.00 80.50 286 TYR A C 1
ATOM 2186 O O . TYR A 1 286 ? -0.471 0.370 -11.129 1.00 80.50 286 TYR A O 1
ATOM 2194 N N . TRP A 1 287 ? -1.120 2.268 -10.153 1.00 81.38 287 TRP A N 1
ATOM 2195 C CA . TRP A 1 287 ? -2.227 2.531 -11.083 1.00 81.38 287 TRP A CA 1
ATOM 2196 C C . TRP A 1 287 ? -1.797 2.646 -12.555 1.00 81.38 287 TRP A C 1
ATOM 2198 O O . TRP A 1 287 ? -2.623 2.478 -13.459 1.00 81.38 287 TRP A O 1
ATOM 2208 N N . ILE A 1 288 ? -0.513 2.918 -12.836 1.00 86.38 288 ILE A N 1
ATOM 2209 C CA . ILE A 1 288 ? -0.011 3.085 -14.210 1.00 86.38 288 ILE A CA 1
ATOM 2210 C C . ILE A 1 288 ? -0.224 1.830 -15.061 1.00 86.38 288 ILE A C 1
ATOM 2212 O O . ILE A 1 288 ? -0.444 1.962 -16.262 1.00 86.38 288 ILE A O 1
ATOM 2216 N N . PHE A 1 289 ? -0.215 0.638 -14.454 1.00 88.69 289 PHE A N 1
ATOM 2217 C CA . PHE A 1 289 ? -0.396 -0.637 -15.155 1.00 88.69 289 PHE A CA 1
ATOM 2218 C C . PHE A 1 289 ? -1.840 -0.880 -15.605 1.00 88.69 289 PHE A C 1
ATOM 2220 O O . PHE A 1 289 ? -2.072 -1.678 -16.510 1.00 88.69 289 PHE A O 1
ATOM 2227 N N . GLN A 1 290 ? -2.807 -0.180 -15.004 1.00 86.50 290 GLN A N 1
ATOM 2228 C CA . GLN A 1 290 ? -4.205 -0.191 -15.447 1.00 86.50 290 GLN A CA 1
ATOM 2229 C C . GLN A 1 290 ? -4.472 0.901 -16.477 1.00 86.50 290 GLN A C 1
ATOM 2231 O O . GLN A 1 290 ? -5.229 0.701 -17.423 1.00 86.50 290 GLN A O 1
ATOM 2236 N N . ARG A 1 291 ? -3.838 2.069 -16.314 1.00 88.94 291 ARG A N 1
ATOM 2237 C CA . ARG A 1 291 ? -4.010 3.201 -17.234 1.00 88.94 291 ARG A CA 1
ATOM 2238 C C . ARG A 1 291 ? -3.302 2.981 -18.573 1.00 88.94 291 ARG A C 1
ATOM 2240 O O . ARG A 1 291 ? -3.768 3.475 -19.600 1.00 88.94 291 ARG A O 1
ATOM 2247 N N . TYR A 1 292 ? -2.171 2.284 -18.562 1.00 93.12 292 TYR A N 1
ATOM 2248 C CA . TYR A 1 292 ? -1.293 2.119 -19.711 1.00 93.12 292 TYR A CA 1
ATOM 2249 C C . TYR A 1 292 ? -0.930 0.654 -19.939 1.00 93.12 292 TYR A C 1
ATOM 2251 O O . TYR A 1 292 ? -0.792 -0.124 -19.000 1.00 93.12 292 TYR A O 1
ATOM 2259 N N . ASP A 1 293 ? -0.700 0.292 -21.201 1.00 93.75 293 ASP A N 1
ATOM 2260 C CA . ASP A 1 293 ? -0.257 -1.055 -21.551 1.00 93.75 293 ASP A CA 1
ATOM 2261 C C . ASP A 1 293 ? 1.262 -1.188 -21.362 1.00 93.75 293 ASP A C 1
ATOM 2263 O O . ASP A 1 293 ? 2.054 -0.859 -22.249 1.00 93.75 293 ASP A O 1
ATOM 2267 N N . LEU A 1 294 ? 1.664 -1.626 -20.168 1.00 95.69 294 LEU A N 1
ATOM 2268 C CA . LEU A 1 294 ? 3.058 -1.742 -19.732 1.00 95.69 294 LEU A CA 1
ATOM 2269 C C . LEU A 1 294 ? 3.451 -3.201 -19.467 1.00 95.69 294 LEU A C 1
ATOM 2271 O O . LEU A 1 294 ? 2.605 -4.069 -19.237 1.00 95.69 294 LEU A O 1
ATOM 2275 N N . LYS A 1 295 ? 4.756 -3.470 -19.466 1.00 94.50 295 LYS A N 1
ATOM 2276 C CA . LYS A 1 295 ? 5.354 -4.738 -19.038 1.00 94.50 295 LYS A CA 1
ATOM 2277 C C . LYS A 1 295 ? 6.622 -4.493 -18.225 1.00 94.50 295 LYS A C 1
ATOM 2279 O O . LYS A 1 295 ? 7.359 -3.543 -18.480 1.00 94.50 295 LYS A O 1
ATOM 2284 N N . TYR A 1 296 ? 6.869 -5.373 -17.261 1.00 94.00 296 TYR A N 1
ATOM 2285 C CA . TYR A 1 296 ? 8.173 -5.471 -16.612 1.00 94.00 296 TYR A CA 1
ATOM 2286 C C . TYR A 1 296 ? 9.182 -6.104 -17.566 1.00 94.00 296 TYR A C 1
ATOM 2288 O O . TYR A 1 296 ? 8.823 -6.995 -18.335 1.00 94.00 296 TYR A O 1
ATOM 2296 N N . LEU A 1 297 ? 10.432 -5.663 -17.472 1.00 96.31 297 LEU A N 1
ATOM 2297 C CA . LEU A 1 297 ? 11.565 -6.394 -18.017 1.00 96.31 297 LEU A CA 1
ATOM 2298 C C . LEU A 1 297 ? 11.972 -7.502 -17.045 1.00 96.31 297 LEU A C 1
ATOM 2300 O O . LEU A 1 297 ? 12.038 -7.278 -15.833 1.00 96.31 297 LEU A O 1
ATOM 2304 N N . ASP A 1 298 ? 12.263 -8.682 -17.581 1.00 94.69 298 ASP A N 1
ATOM 2305 C CA . ASP A 1 298 ? 12.831 -9.783 -16.816 1.00 94.69 298 ASP A CA 1
ATOM 2306 C C . ASP A 1 298 ? 14.200 -9.385 -16.252 1.00 94.69 298 ASP A C 1
ATOM 2308 O O . ASP A 1 298 ? 15.040 -8.812 -16.949 1.00 94.69 298 ASP A O 1
ATOM 2312 N N . ASP A 1 299 ? 14.433 -9.728 -14.984 1.00 94.19 299 ASP A N 1
ATOM 2313 C CA . ASP A 1 299 ? 15.691 -9.497 -14.271 1.00 94.19 299 ASP A CA 1
ATOM 2314 C C . ASP A 1 299 ? 16.340 -10.841 -13.877 1.00 94.19 299 ASP A C 1
ATOM 2316 O O . ASP A 1 299 ? 16.207 -11.278 -12.729 1.00 94.19 299 ASP A O 1
ATOM 2320 N N . PRO A 1 300 ? 17.042 -11.529 -14.804 1.00 93.56 300 PRO A N 1
ATOM 2321 C CA . PRO A 1 300 ? 17.693 -12.814 -14.528 1.00 93.56 300 PRO A CA 1
ATOM 2322 C C . PRO A 1 300 ? 18.681 -12.805 -13.352 1.00 93.56 300 PRO A C 1
ATOM 2324 O O . PRO A 1 300 ? 18.915 -13.843 -12.733 1.00 93.56 300 PRO A O 1
ATOM 2327 N N . LYS A 1 301 ? 19.282 -11.650 -13.044 1.00 92.88 301 LYS A N 1
ATOM 2328 C CA . LYS A 1 301 ? 20.249 -11.483 -11.948 1.00 92.88 301 LYS A CA 1
ATOM 2329 C C . LYS A 1 301 ? 19.600 -11.110 -10.616 1.00 92.88 301 LYS A C 1
ATOM 2331 O O . LYS A 1 301 ? 20.276 -11.196 -9.591 1.00 92.88 301 LYS A O 1
ATOM 2336 N N . GLY A 1 302 ? 18.326 -10.718 -10.617 1.00 90.44 302 GLY A N 1
ATOM 2337 C CA . GLY A 1 302 ? 17.596 -10.279 -9.427 1.00 90.44 302 GLY A CA 1
ATOM 2338 C C . GLY A 1 302 ? 18.205 -9.042 -8.761 1.00 90.44 302 GLY A C 1
ATOM 2339 O O . GLY A 1 302 ? 18.161 -8.932 -7.534 1.00 90.44 302 GLY A O 1
ATOM 2340 N N . SER A 1 303 ? 18.831 -8.151 -9.535 1.00 91.56 303 SER A N 1
ATOM 2341 C CA . SER A 1 303 ? 19.472 -6.938 -9.015 1.00 91.56 303 SER A CA 1
ATOM 2342 C C . SER A 1 303 ? 18.479 -5.836 -8.639 1.00 91.56 303 SER A C 1
ATOM 2344 O O . SER A 1 303 ? 18.834 -4.962 -7.855 1.00 91.56 303 SER A O 1
ATOM 2346 N N . MET A 1 304 ? 17.238 -5.893 -9.135 1.00 89.06 304 MET A N 1
ATOM 2347 C CA . MET A 1 304 ? 16.144 -4.998 -8.736 1.00 89.06 304 MET A CA 1
ATOM 2348 C C . MET A 1 304 ? 15.491 -5.404 -7.406 1.00 89.06 304 MET A C 1
ATOM 2350 O O . MET A 1 304 ? 14.616 -4.699 -6.912 1.00 89.06 304 MET A O 1
ATOM 2354 N N . GLY A 1 305 ? 15.908 -6.526 -6.814 1.00 82.12 305 GLY A N 1
ATOM 2355 C CA . GLY A 1 305 ? 15.325 -7.079 -5.595 1.00 82.12 305 GLY A CA 1
ATOM 2356 C C . GLY A 1 305 ? 14.472 -8.319 -5.858 1.00 82.12 305 GLY A C 1
ATOM 2357 O O . GLY A 1 305 ? 14.392 -8.839 -6.971 1.00 82.12 305 GLY A O 1
ATOM 2358 N N . LYS A 1 306 ? 13.863 -8.844 -4.794 1.00 79.81 306 LYS A N 1
ATOM 2359 C CA . LYS A 1 306 ? 13.015 -10.041 -4.855 1.00 79.81 306 LYS A CA 1
ATOM 2360 C C . LYS A 1 306 ? 11.564 -9.651 -4.661 1.00 79.81 306 LYS A C 1
ATOM 2362 O O . LYS A 1 306 ? 11.275 -8.757 -3.877 1.00 79.81 306 LYS A O 1
ATOM 2367 N N . ALA A 1 307 ? 10.677 -10.369 -5.339 1.00 83.25 307 ALA A N 1
ATOM 2368 C CA . ALA A 1 307 ? 9.256 -10.209 -5.107 1.00 83.25 307 ALA A CA 1
ATOM 2369 C C . ALA A 1 307 ? 8.890 -10.618 -3.673 1.00 83.25 307 ALA A C 1
ATOM 2371 O O . ALA A 1 307 ? 9.352 -11.647 -3.167 1.00 83.25 307 ALA A O 1
ATOM 2372 N N . GLU A 1 308 ? 8.047 -9.809 -3.056 1.00 86.38 308 GLU A N 1
ATOM 2373 C CA . GLU A 1 308 ? 7.464 -10.012 -1.745 1.00 86.38 308 GLU A CA 1
ATOM 2374 C C . GLU A 1 308 ? 5.994 -10.397 -1.855 1.00 86.38 308 GLU A C 1
ATOM 2376 O O . GLU A 1 308 ? 5.325 -10.198 -2.878 1.00 86.38 308 GLU A O 1
ATOM 2381 N N . SER A 1 309 ? 5.503 -10.973 -0.768 1.00 91.56 309 SER A N 1
ATOM 2382 C CA . SER A 1 309 ? 4.091 -11.249 -0.582 1.00 91.56 309 SER A CA 1
ATOM 2383 C C . SER A 1 309 ? 3.511 -10.256 0.418 1.00 91.56 309 SER A C 1
ATOM 2385 O O . SER A 1 309 ? 4.205 -9.811 1.334 1.00 91.56 309 SER A O 1
ATOM 2387 N N . ILE A 1 310 ? 2.232 -9.931 0.249 1.00 93.00 310 ILE A N 1
ATOM 2388 C CA . ILE A 1 310 ? 1.479 -9.159 1.236 1.00 93.00 310 ILE A CA 1
ATOM 2389 C C . ILE A 1 310 ? 0.541 -10.127 1.943 1.00 93.00 310 ILE A C 1
ATOM 2391 O O . ILE A 1 310 ? -0.294 -10.796 1.320 1.00 93.00 310 ILE A O 1
ATOM 2395 N N . ASN A 1 311 ? 0.734 -10.231 3.251 1.00 96.62 311 ASN A N 1
ATOM 2396 C CA . ASN A 1 311 ? 0.060 -11.192 4.100 1.00 96.62 311 ASN A CA 1
ATOM 2397 C C . ASN A 1 311 ? -1.044 -10.539 4.928 1.00 96.62 311 ASN A C 1
ATOM 2399 O O . ASN A 1 311 ? -0.974 -9.361 5.288 1.00 96.62 311 ASN A O 1
ATOM 2403 N N . THR A 1 312 ? -2.043 -11.348 5.267 1.00 98.38 312 THR A N 1
ATOM 2404 C CA . THR A 1 312 ? -3.028 -11.013 6.295 1.00 98.38 312 THR A CA 1
ATOM 2405 C C . THR A 1 312 ? -2.547 -11.558 7.634 1.00 98.38 312 THR A C 1
ATOM 2407 O O . THR A 1 312 ? -2.177 -12.729 7.740 1.00 98.38 312 THR A O 1
ATOM 2410 N N . ILE A 1 313 ? -2.540 -10.711 8.658 1.00 98.50 313 ILE A N 1
ATOM 2411 C CA . ILE A 1 313 ? -2.141 -11.079 10.017 1.00 98.50 313 ILE A CA 1
ATOM 2412 C C . ILE A 1 313 ? -3.325 -10.848 10.945 1.00 98.50 313 ILE A C 1
ATOM 2414 O O . ILE A 1 313 ? -3.907 -9.767 10.933 1.00 98.50 313 ILE A O 1
ATOM 2418 N N . ALA A 1 314 ? -3.647 -11.843 11.764 1.00 98.62 314 ALA A N 1
ATOM 2419 C CA . ALA A 1 314 ? -4.668 -11.772 12.798 1.00 98.62 314 ALA A CA 1
ATOM 2420 C C . ALA A 1 314 ? -4.045 -11.917 14.193 1.00 98.62 314 ALA A C 1
ATOM 2422 O O . ALA A 1 314 ? -2.971 -12.508 14.359 1.00 98.62 314 ALA A O 1
ATOM 2423 N N . ARG A 1 315 ? -4.725 -11.399 15.217 1.00 98.56 315 ARG A N 1
ATOM 2424 C CA . ARG A 1 315 ? -4.361 -11.662 16.613 1.00 98.56 315 ARG A CA 1
ATOM 2425 C C . ARG A 1 315 ? -4.612 -13.128 16.975 1.00 98.56 315 ARG A C 1
ATOM 2427 O O . ARG A 1 315 ? -5.501 -13.781 16.423 1.00 98.56 315 ARG A O 1
ATOM 2434 N N . LYS A 1 316 ? -3.890 -13.634 17.976 1.00 98.00 316 LYS A N 1
ATOM 2435 C CA . LYS A 1 316 ? -4.220 -14.928 18.596 1.00 98.00 316 LYS A CA 1
ATOM 2436 C C . LYS A 1 316 ? -5.636 -14.902 19.185 1.00 98.00 316 LYS A C 1
ATOM 2438 O O . LYS A 1 316 ? -6.074 -13.887 19.728 1.00 98.00 316 LYS A O 1
ATOM 2443 N N . GLY A 1 317 ? -6.339 -16.030 19.091 1.00 96.94 317 GLY A N 1
ATOM 2444 C CA . GLY A 1 317 ? -7.692 -16.190 19.633 1.00 96.94 317 GLY A CA 1
ATOM 2445 C C . GLY A 1 317 ? -8.816 -15.715 18.710 1.00 96.94 317 GLY A C 1
ATOM 2446 O O . GLY A 1 317 ? -9.973 -16.025 18.970 1.00 96.94 317 GLY A O 1
ATOM 2447 N N . LEU A 1 318 ? -8.515 -14.998 17.615 1.00 98.06 318 LEU A N 1
ATOM 2448 C CA . LEU A 1 318 ? -9.563 -14.487 16.722 1.00 98.06 318 LEU A CA 1
ATOM 2449 C C . LEU A 1 318 ? -10.372 -15.621 16.076 1.00 98.06 318 LEU A C 1
ATOM 2451 O O . LEU A 1 318 ? -11.566 -15.471 15.843 1.00 98.06 318 LEU A O 1
ATOM 2455 N N . LYS A 1 319 ? -9.741 -16.771 15.818 1.00 97.44 319 LYS A N 1
ATOM 2456 C CA . LYS A 1 319 ? -10.414 -17.950 15.264 1.00 97.44 319 LYS A CA 1
ATOM 2457 C C . LYS A 1 319 ? -11.487 -18.501 16.201 1.00 97.44 319 LYS A C 1
ATOM 2459 O O . LYS A 1 319 ? -12.498 -19.016 15.733 1.00 97.44 319 LYS A O 1
ATOM 2464 N N . GLU A 1 320 ? -11.242 -18.437 17.502 1.00 97.19 320 GLU A N 1
ATOM 2465 C CA . GLU A 1 320 ? -12.153 -18.908 18.537 1.00 97.19 320 GLU A CA 1
ATOM 2466 C C . GLU A 1 320 ? -13.227 -17.865 18.860 1.00 97.19 320 GLU A C 1
ATOM 2468 O O . GLU A 1 320 ? -14.394 -18.231 19.003 1.00 97.19 320 GLU A O 1
ATOM 2473 N N . ASP A 1 321 ? -12.838 -16.591 18.948 1.00 96.31 321 ASP A N 1
ATOM 2474 C CA . ASP A 1 321 ? -13.733 -15.488 19.305 1.00 96.31 321 ASP A CA 1
ATOM 2475 C C . ASP A 1 321 ? -14.700 -15.143 18.160 1.00 96.31 321 ASP A C 1
ATOM 2477 O O . ASP A 1 321 ? -15.897 -14.996 18.385 1.00 96.31 321 ASP A O 1
ATOM 2481 N N . GLU A 1 322 ? -14.184 -15.048 16.929 1.00 96.56 322 GLU A N 1
ATOM 2482 C CA . GLU A 1 322 ? -14.910 -14.608 15.731 1.00 96.56 322 GLU A CA 1
ATOM 2483 C C . GLU A 1 322 ? -14.585 -15.508 14.519 1.00 96.56 322 GLU A C 1
ATOM 2485 O O . GLU A 1 322 ? -13.949 -15.076 13.548 1.00 96.56 322 GLU A O 1
ATOM 2490 N N . PRO A 1 323 ? -15.021 -16.785 14.528 1.00 95.94 323 PRO A N 1
ATOM 2491 C CA . PRO A 1 323 ? -14.636 -17.777 13.518 1.00 95.94 323 PRO A CA 1
ATOM 2492 C C . PRO A 1 323 ? -15.035 -17.389 12.090 1.00 95.94 323 PRO A C 1
ATOM 2494 O O . PRO A 1 323 ? -14.345 -17.746 11.134 1.00 95.94 323 PRO A O 1
ATOM 2497 N N . GLU A 1 324 ? -16.147 -16.668 11.923 1.00 95.88 324 GLU A N 1
ATOM 2498 C CA . GLU A 1 324 ? -16.601 -16.205 10.610 1.00 95.88 324 GLU A CA 1
ATOM 2499 C C . GLU A 1 324 ? -15.700 -15.087 10.066 1.00 95.88 324 GLU A C 1
ATOM 2501 O O . GLU A 1 324 ? -15.262 -15.184 8.919 1.00 95.88 324 GLU A O 1
ATOM 2506 N N . ALA A 1 325 ? -15.358 -14.084 10.884 1.00 97.12 325 ALA A N 1
ATOM 2507 C CA . ALA A 1 325 ? -14.428 -13.024 10.497 1.00 97.12 325 ALA A CA 1
ATOM 2508 C C . ALA A 1 325 ? -13.026 -13.581 10.205 1.00 97.12 325 ALA A C 1
ATOM 2510 O O . ALA A 1 325 ? -12.434 -13.244 9.180 1.00 97.12 325 ALA A O 1
ATOM 2511 N N . TYR A 1 326 ? -12.523 -14.495 11.045 1.00 98.06 326 TYR A N 1
ATOM 2512 C CA . TYR A 1 326 ? -11.242 -15.169 10.816 1.00 98.06 326 TYR A CA 1
ATOM 2513 C C . TYR A 1 326 ? -11.213 -15.894 9.467 1.00 98.06 326 TYR A C 1
ATOM 2515 O O . TYR A 1 326 ? -10.257 -15.756 8.710 1.00 98.06 326 TYR A O 1
ATOM 2523 N N . ARG A 1 327 ? -12.277 -16.636 9.134 1.00 97.44 327 ARG A N 1
ATOM 2524 C CA . ARG A 1 327 ? -12.394 -17.344 7.850 1.00 97.44 327 ARG A CA 1
ATOM 2525 C C . ARG A 1 327 ? -12.394 -16.376 6.665 1.00 97.44 327 ARG A C 1
ATOM 2527 O O . ARG A 1 327 ? -11.736 -16.655 5.670 1.00 97.44 327 ARG A O 1
ATOM 2534 N N . ILE A 1 328 ? -13.100 -15.248 6.761 1.00 97.75 328 ILE A N 1
ATOM 2535 C CA . ILE A 1 328 ? -13.108 -14.223 5.703 1.00 97.75 328 ILE A CA 1
ATOM 2536 C C . ILE A 1 328 ? -11.698 -13.662 5.489 1.00 97.75 328 ILE A C 1
ATOM 2538 O O . ILE A 1 328 ? -11.247 -13.560 4.350 1.00 97.75 328 ILE A O 1
ATOM 2542 N N . LEU A 1 329 ? -10.984 -13.355 6.576 1.00 98.06 329 LEU A N 1
ATOM 2543 C CA . LEU A 1 329 ? -9.607 -12.855 6.540 1.00 98.06 329 LEU A CA 1
ATOM 2544 C C . LEU A 1 329 ? -8.613 -13.883 5.968 1.00 98.06 329 LEU A C 1
ATOM 2546 O O . LEU A 1 329 ? -7.698 -13.498 5.242 1.00 98.06 329 LEU A O 1
ATOM 2550 N N . ASP A 1 330 ? -8.797 -15.170 6.269 1.00 97.81 330 ASP A N 1
ATOM 2551 C CA . ASP A 1 330 ? -7.968 -16.283 5.772 1.00 97.81 330 ASP A CA 1
ATOM 2552 C C . ASP A 1 330 ? -8.241 -16.596 4.289 1.00 97.81 330 ASP A C 1
ATOM 2554 O O . ASP A 1 330 ? -7.333 -16.864 3.496 1.00 97.81 330 ASP A O 1
ATOM 2558 N N . ASN A 1 331 ? -9.506 -16.493 3.877 1.00 97.19 331 ASN A N 1
ATOM 2559 C CA . ASN A 1 331 ? -9.915 -16.687 2.489 1.00 97.19 331 ASN A CA 1
ATOM 2560 C C . ASN A 1 331 ? -9.625 -15.475 1.598 1.00 97.19 331 ASN A C 1
ATOM 2562 O O . ASN A 1 331 ? -9.677 -15.611 0.371 1.00 97.19 331 ASN A O 1
ATOM 2566 N N . PHE A 1 332 ? -9.331 -14.308 2.180 1.00 97.38 332 PHE A N 1
ATOM 2567 C CA . PHE A 1 332 ? -9.048 -13.087 1.438 1.00 97.38 332 PHE A CA 1
ATOM 2568 C C . PHE A 1 332 ? -7.873 -13.298 0.490 1.00 97.38 332 PHE A C 1
ATOM 2570 O O . PHE A 1 332 ? -6.727 -13.437 0.910 1.00 97.38 332 PHE A O 1
ATOM 2577 N N . LYS A 1 333 ? -8.163 -13.337 -0.811 1.00 94.75 333 LYS A N 1
ATOM 2578 C CA . LYS A 1 333 ? -7.171 -13.506 -1.877 1.00 94.75 333 LYS A CA 1
ATOM 2579 C C . LYS A 1 333 ? -7.631 -12.776 -3.119 1.00 94.75 333 LYS A C 1
ATOM 2581 O O . LYS A 1 333 ? -8.768 -12.944 -3.563 1.00 94.75 333 LYS A O 1
ATOM 2586 N N . TRP A 1 334 ? -6.731 -11.995 -3.699 1.00 93.38 334 TRP A N 1
ATOM 2587 C CA . TRP A 1 334 ? -7.036 -11.138 -4.837 1.00 93.38 334 TRP A CA 1
ATOM 2588 C C . TRP A 1 334 ? -5.778 -10.767 -5.618 1.00 93.38 334 TRP A C 1
ATOM 2590 O O . TRP A 1 334 ? -4.657 -10.840 -5.121 1.00 93.38 334 TRP A O 1
ATOM 2600 N N . SER A 1 335 ? -5.963 -10.372 -6.873 1.00 90.81 335 SER A N 1
ATOM 2601 C CA . SER A 1 335 ? -4.861 -10.118 -7.799 1.00 90.81 335 SER A CA 1
ATOM 2602 C C . SER A 1 335 ? -4.341 -8.691 -7.692 1.00 90.81 335 SER A C 1
ATOM 2604 O O . SER A 1 335 ? -5.070 -7.782 -7.297 1.00 90.81 335 SER A O 1
ATOM 2606 N N . VAL A 1 336 ? -3.083 -8.467 -8.096 1.00 88.00 336 VAL A N 1
ATOM 2607 C CA . VAL A 1 336 ? -2.511 -7.112 -8.233 1.00 88.00 336 VAL A CA 1
ATOM 2608 C C . VAL A 1 336 ? -3.415 -6.180 -9.028 1.00 88.00 336 VAL A C 1
ATOM 2610 O O . VAL A 1 336 ? -3.673 -5.059 -8.593 1.00 88.00 336 VAL A O 1
ATOM 2613 N N . LYS A 1 337 ? -3.984 -6.687 -10.122 1.00 87.94 337 LYS A N 1
ATOM 2614 C CA . LYS A 1 337 ? -4.875 -5.923 -10.996 1.00 87.94 337 LYS A CA 1
ATOM 2615 C C . LYS A 1 337 ? -6.117 -5.408 -10.280 1.00 87.94 337 LYS A C 1
ATOM 2617 O O . LYS A 1 337 ? -6.570 -4.310 -10.578 1.00 87.94 337 LYS A O 1
ATOM 2622 N N . ASP A 1 338 ? -6.649 -6.182 -9.339 1.00 92.19 338 ASP A N 1
ATOM 2623 C CA . ASP A 1 338 ? -7.842 -5.791 -8.596 1.00 92.19 338 ASP A CA 1
ATOM 2624 C C . ASP A 1 338 ? -7.587 -4.512 -7.792 1.00 92.19 338 ASP A C 1
ATOM 2626 O O . ASP A 1 338 ? -8.325 -3.539 -7.919 1.00 92.19 338 ASP A O 1
ATOM 2630 N N . MET A 1 339 ? -6.484 -4.455 -7.045 1.00 91.50 339 MET A N 1
ATOM 2631 C CA . MET A 1 339 ? -6.138 -3.256 -6.277 1.00 91.50 339 MET A CA 1
ATOM 2632 C C . MET A 1 339 ? -5.750 -2.090 -7.156 1.00 91.50 339 MET A C 1
ATOM 2634 O O . MET A 1 339 ? -6.180 -0.974 -6.889 1.00 91.50 339 MET A O 1
ATOM 2638 N N . GLU A 1 340 ? -4.965 -2.331 -8.204 1.00 89.44 340 GLU A N 1
ATOM 2639 C CA . GLU A 1 340 ? -4.583 -1.257 -9.114 1.00 89.44 340 GLU A CA 1
ATOM 2640 C C . GLU A 1 340 ? -5.809 -0.632 -9.789 1.00 89.44 340 GLU A C 1
ATOM 2642 O O . GLU A 1 340 ? -5.799 0.565 -10.063 1.00 89.44 340 GLU A O 1
ATOM 2647 N N . SER A 1 341 ? -6.870 -1.414 -10.038 1.00 92.12 341 SER A N 1
ATOM 2648 C CA . SER A 1 341 ? -8.119 -0.892 -10.600 1.00 92.12 341 SER A CA 1
ATOM 2649 C C . SER A 1 341 ? -8.829 0.056 -9.629 1.00 92.12 341 SER A C 1
ATOM 2651 O O . SER A 1 341 ? -9.251 1.136 -10.036 1.00 92.12 341 SER A O 1
ATOM 2653 N N . ILE A 1 342 ? -8.864 -0.276 -8.334 1.00 93.12 342 ILE A N 1
ATOM 2654 C CA . ILE A 1 342 ? -9.420 0.607 -7.299 1.00 93.12 342 ILE A CA 1
ATOM 2655 C C . ILE A 1 342 ? -8.542 1.853 -7.138 1.00 93.12 342 ILE A C 1
ATOM 2657 O O . ILE A 1 342 ? -9.053 2.971 -7.121 1.00 93.12 342 ILE A O 1
ATOM 2661 N N . MET A 1 343 ? -7.218 1.680 -7.082 1.00 88.88 343 MET A N 1
ATOM 2662 C CA . MET A 1 343 ? -6.259 2.788 -7.010 1.00 88.88 343 MET A CA 1
ATOM 2663 C C . MET A 1 343 ? -6.398 3.742 -8.197 1.00 88.88 343 MET A C 1
ATOM 2665 O O . MET A 1 343 ? -6.300 4.950 -8.014 1.00 88.88 343 MET A O 1
ATOM 2669 N N . LEU A 1 344 ? -6.648 3.227 -9.405 1.00 88.06 344 LEU A N 1
ATOM 2670 C CA . LEU A 1 344 ? -6.878 4.054 -10.587 1.00 88.06 344 LEU A CA 1
ATOM 2671 C C . LEU A 1 344 ? -8.146 4.905 -10.448 1.00 88.06 344 LEU A C 1
ATOM 2673 O O . LEU A 1 344 ? -8.133 6.075 -10.823 1.00 88.06 344 LEU A O 1
ATOM 2677 N N . GLU A 1 345 ? -9.229 4.346 -9.911 1.00 91.38 345 GLU A N 1
ATOM 2678 C CA . GLU A 1 345 ? -10.457 5.108 -9.677 1.00 91.38 345 GLU A CA 1
ATOM 2679 C C . GLU A 1 345 ? -10.254 6.199 -8.620 1.00 91.38 345 GLU A C 1
ATOM 2681 O O . GLU A 1 345 ? -10.724 7.323 -8.807 1.00 91.38 345 GLU A O 1
ATOM 2686 N N . ILE A 1 346 ? -9.497 5.902 -7.561 1.00 86.50 346 ILE A N 1
ATOM 2687 C CA . ILE A 1 346 ? -9.108 6.886 -6.540 1.00 86.50 346 ILE A CA 1
ATOM 2688 C C . ILE A 1 346 ? -8.257 7.997 -7.163 1.00 86.50 346 ILE A C 1
ATOM 2690 O O . ILE A 1 346 ? -8.548 9.177 -6.985 1.00 86.50 346 ILE A O 1
ATOM 2694 N N . GLU A 1 347 ? -7.264 7.632 -7.971 1.00 81.81 347 GLU A N 1
ATOM 2695 C CA . GLU A 1 347 ? -6.420 8.567 -8.722 1.00 81.81 347 GLU A CA 1
ATOM 2696 C C . GLU A 1 347 ? -7.240 9.427 -9.704 1.00 81.81 347 GLU A C 1
ATOM 2698 O O . GLU A 1 347 ? -6.922 10.590 -9.946 1.00 81.81 347 GLU A O 1
ATOM 2703 N N . ASN A 1 348 ? -8.325 8.888 -10.267 1.00 85.88 348 ASN A N 1
ATOM 2704 C CA . ASN A 1 348 ? -9.267 9.643 -11.099 1.00 85.88 348 ASN A CA 1
ATOM 2705 C C . ASN A 1 348 ? -10.169 10.593 -10.278 1.00 85.88 348 ASN A C 1
ATOM 2707 O O . ASN A 1 348 ? -11.009 11.289 -10.854 1.00 85.88 348 ASN A O 1
ATOM 2711 N N . GLY A 1 349 ? -9.996 10.650 -8.954 1.00 83.19 349 GLY A N 1
ATOM 2712 C CA . GLY A 1 349 ? -10.708 11.535 -8.034 1.00 83.19 349 GLY A CA 1
ATOM 2713 C C . GLY A 1 349 ? -11.944 10.911 -7.384 1.00 83.19 349 GLY A C 1
ATOM 2714 O O . GLY A 1 349 ? -12.739 11.640 -6.786 1.00 83.19 349 GLY A O 1
ATOM 2715 N N . LYS A 1 350 ? -12.151 9.593 -7.512 1.00 88.00 350 LYS A N 1
ATOM 2716 C CA . LYS A 1 350 ? -13.241 8.903 -6.816 1.00 88.00 350 LYS A CA 1
ATOM 2717 C C . LYS A 1 350 ? -12.899 8.752 -5.335 1.00 88.00 350 LYS A C 1
ATOM 2719 O O . LYS A 1 350 ? -11.758 8.504 -4.959 1.00 88.00 350 LYS A O 1
ATOM 2724 N N . ASP A 1 351 ? -13.918 8.877 -4.498 1.00 83.75 351 ASP A N 1
ATOM 2725 C CA . ASP A 1 351 ? -13.804 8.574 -3.077 1.00 83.75 351 ASP A CA 1
ATOM 2726 C C . ASP A 1 351 ? -13.405 7.090 -2.856 1.00 83.75 351 ASP A C 1
ATOM 2728 O O . ASP A 1 351 ? -13.996 6.221 -3.511 1.00 83.75 351 ASP A O 1
ATOM 2732 N N . PRO A 1 352 ? -12.430 6.777 -1.976 1.00 83.31 352 PRO A N 1
ATOM 2733 C CA . PRO A 1 352 ? -11.950 5.410 -1.758 1.00 83.31 352 PRO A CA 1
ATOM 2734 C C . PRO A 1 352 ? -13.021 4.402 -1.340 1.00 83.31 352 PRO A C 1
ATOM 2736 O O . PRO A 1 352 ? -13.011 3.275 -1.843 1.00 83.31 352 PRO A O 1
ATOM 2739 N N . GLU A 1 353 ? -13.964 4.785 -0.474 1.00 84.12 353 GLU A N 1
ATOM 2740 C CA . GLU A 1 353 ? -15.036 3.885 -0.040 1.00 84.12 353 GLU A CA 1
ATOM 2741 C C . GLU A 1 353 ? -15.953 3.552 -1.215 1.00 84.12 353 GLU A C 1
ATOM 2743 O O . GLU A 1 353 ? -16.296 2.388 -1.433 1.00 84.12 353 GLU A O 1
ATOM 2748 N N . LYS A 1 354 ? -16.294 4.555 -2.033 1.00 88.81 354 LYS A N 1
ATOM 2749 C CA . LYS A 1 354 ? -17.109 4.356 -3.241 1.00 88.81 354 LYS A CA 1
ATOM 2750 C C . LYS A 1 354 ? -16.394 3.524 -4.300 1.00 88.81 354 LYS A C 1
ATOM 2752 O O . LYS A 1 354 ? -17.019 2.647 -4.888 1.00 88.81 354 LYS A O 1
ATOM 2757 N N . ALA A 1 355 ? -15.109 3.787 -4.544 1.00 91.75 355 ALA A N 1
ATOM 2758 C CA . ALA A 1 355 ? -14.300 3.017 -5.489 1.00 91.75 355 ALA A CA 1
ATOM 2759 C C . ALA A 1 355 ? -14.218 1.541 -5.077 1.00 91.75 355 ALA A C 1
ATOM 2761 O O . ALA A 1 355 ? -14.376 0.647 -5.907 1.00 91.75 355 ALA A O 1
ATOM 2762 N N . THR A 1 356 ? -14.038 1.300 -3.779 1.00 91.81 356 THR A N 1
ATOM 2763 C CA . THR A 1 356 ? -14.014 -0.037 -3.187 1.00 91.81 356 THR A CA 1
ATOM 2764 C C . THR A 1 356 ? -15.362 -0.739 -3.327 1.00 91.81 356 THR A C 1
ATOM 2766 O O . THR A 1 356 ? -15.410 -1.865 -3.819 1.00 91.81 356 THR A O 1
ATOM 2769 N N . LYS A 1 357 ? -16.460 -0.061 -2.970 1.00 93.06 357 LYS A N 1
ATOM 2770 C CA . LYS A 1 357 ? -17.818 -0.608 -3.066 1.00 93.06 357 LYS A CA 1
ATOM 2771 C C . LYS A 1 357 ? -18.161 -1.026 -4.491 1.00 93.06 357 LYS A C 1
ATOM 2773 O O . LYS A 1 357 ? -18.630 -2.133 -4.723 1.00 93.06 357 LYS A O 1
ATOM 2778 N N . GLU A 1 358 ? -17.881 -0.156 -5.456 1.00 94.62 358 GLU A N 1
ATOM 2779 C CA . GLU A 1 358 ? -18.123 -0.439 -6.869 1.00 94.62 358 GLU A CA 1
ATOM 2780 C C . GLU A 1 358 ? -17.291 -1.628 -7.363 1.00 94.62 358 GLU A C 1
ATOM 2782 O O . GLU A 1 358 ? -17.784 -2.459 -8.126 1.00 94.62 358 GLU A O 1
ATOM 2787 N N . TRP A 1 359 ? -16.038 -1.751 -6.915 1.00 96.25 359 TRP A N 1
ATOM 2788 C CA . TRP A 1 359 ? -15.229 -2.922 -7.235 1.00 96.25 359 TRP A CA 1
ATOM 2789 C C . TRP A 1 359 ? -15.822 -4.202 -6.631 1.00 96.25 359 TRP A C 1
ATOM 2791 O O . TRP A 1 359 ? -15.921 -5.199 -7.347 1.00 96.25 359 TRP A O 1
ATOM 2801 N N . ILE A 1 360 ? -16.267 -4.176 -5.369 1.00 95.81 360 ILE A N 1
ATOM 2802 C CA . ILE A 1 360 ? -16.930 -5.313 -4.706 1.00 95.81 360 ILE A CA 1
ATOM 2803 C C . ILE A 1 360 ? -18.179 -5.734 -5.489 1.00 95.81 360 ILE A C 1
ATOM 2805 O O . ILE A 1 360 ? -18.310 -6.904 -5.854 1.00 95.81 360 ILE A O 1
ATOM 2809 N N . ASP A 1 361 ? -19.054 -4.780 -5.816 1.00 94.69 361 ASP A N 1
ATOM 2810 C CA . ASP A 1 361 ? -20.297 -5.018 -6.559 1.00 94.69 361 ASP A CA 1
ATOM 2811 C C . ASP A 1 361 ? -20.031 -5.626 -7.949 1.00 94.69 361 ASP A C 1
ATOM 2813 O O . ASP A 1 361 ? -20.779 -6.487 -8.415 1.00 94.69 361 ASP A O 1
ATOM 2817 N N . ASN A 1 362 ? -18.930 -5.236 -8.597 1.00 96.06 362 ASN A N 1
ATOM 2818 C CA . ASN A 1 362 ? -18.531 -5.750 -9.909 1.00 96.06 362 ASN A CA 1
ATOM 2819 C C . ASN A 1 362 ? -17.746 -7.077 -9.861 1.00 96.06 362 ASN A C 1
ATOM 2821 O O . ASN A 1 362 ? -17.531 -7.682 -10.910 1.00 96.06 362 ASN A O 1
ATOM 2825 N N . ASN A 1 363 ? -17.317 -7.539 -8.681 1.00 96.00 363 ASN A N 1
ATOM 2826 C CA . ASN A 1 363 ? -16.485 -8.740 -8.500 1.00 96.00 363 ASN A CA 1
ATOM 2827 C C . ASN A 1 363 ? -17.096 -9.725 -7.483 1.00 96.00 363 ASN A C 1
ATOM 2829 O O . ASN A 1 363 ? -16.369 -10.406 -6.750 1.00 96.00 363 ASN A O 1
ATOM 2833 N N . ARG A 1 364 ? -18.435 -9.817 -7.424 1.00 94.62 364 ARG A N 1
ATOM 2834 C CA . ARG A 1 364 ? -19.156 -10.691 -6.474 1.00 94.62 364 ARG A CA 1
ATOM 2835 C C . ARG A 1 364 ? -18.707 -12.144 -6.522 1.00 94.62 364 ARG A C 1
ATOM 2837 O O . ARG A 1 364 ? -18.532 -12.759 -5.482 1.00 94.62 364 ARG A O 1
ATOM 2844 N N . ASP A 1 365 ? -18.426 -12.673 -7.708 1.00 93.31 365 ASP A N 1
ATOM 2845 C CA . ASP A 1 365 ? -17.936 -14.042 -7.900 1.00 93.31 365 ASP A CA 1
ATOM 2846 C C . ASP A 1 365 ? -16.617 -14.335 -7.161 1.00 93.31 365 ASP A C 1
ATOM 2848 O O . ASP A 1 365 ? -16.326 -15.486 -6.822 1.00 93.31 365 ASP A O 1
ATOM 2852 N N . LYS A 1 366 ? -15.801 -13.304 -6.928 1.00 93.50 366 LYS A N 1
ATOM 2853 C CA . LYS A 1 366 ? -14.562 -13.386 -6.155 1.00 93.50 366 LYS A CA 1
ATOM 2854 C C . LYS A 1 366 ? -14.814 -13.132 -4.674 1.00 93.50 366 LYS A C 1
ATOM 2856 O O . LYS A 1 366 ? -14.318 -13.896 -3.852 1.00 93.50 366 LYS A O 1
ATOM 2861 N N . VAL A 1 367 ? -15.586 -12.096 -4.354 1.00 94.69 367 VAL A N 1
ATOM 2862 C CA . VAL A 1 367 ? -15.874 -11.683 -2.973 1.00 94.69 367 VAL A CA 1
ATOM 2863 C C . VAL A 1 367 ? -16.680 -12.744 -2.224 1.00 94.69 367 VAL A C 1
ATOM 2865 O O . VAL A 1 367 ? -16.364 -13.063 -1.080 1.00 94.69 367 VAL A O 1
ATOM 2868 N N . ASP A 1 368 ? -17.669 -13.353 -2.875 1.00 94.31 368 ASP A N 1
ATOM 2869 C CA . ASP A 1 368 ? -18.532 -14.363 -2.257 1.00 94.31 368 ASP A CA 1
ATOM 2870 C C . ASP A 1 368 ? -17.735 -15.616 -1.851 1.00 94.31 368 ASP A C 1
ATOM 2872 O O . ASP A 1 368 ? -18.016 -16.224 -0.822 1.00 94.31 368 ASP A O 1
ATOM 2876 N N . LYS A 1 369 ? -16.642 -15.942 -2.554 1.00 94.56 369 LYS A N 1
ATOM 2877 C CA . LYS A 1 369 ? -15.731 -17.032 -2.149 1.00 94.56 369 LYS A CA 1
ATOM 2878 C C . LYS A 1 369 ? -15.038 -16.760 -0.818 1.00 94.56 369 LYS A C 1
ATOM 2880 O O . LYS A 1 369 ? -14.665 -17.697 -0.117 1.00 94.56 369 LYS A O 1
ATOM 2885 N N . TRP A 1 370 ? -14.846 -15.494 -0.448 1.00 95.62 370 TRP A N 1
ATOM 2886 C CA . TRP A 1 370 ? -14.287 -15.151 0.858 1.00 95.62 370 TRP A CA 1
ATOM 2887 C C . TRP A 1 370 ? -15.305 -15.386 1.973 1.00 95.62 370 TRP A C 1
ATOM 2889 O O . TRP A 1 370 ? -14.927 -15.691 3.101 1.00 95.62 370 TRP A O 1
ATOM 2899 N N . THR A 1 371 ? -16.602 -15.321 1.667 1.00 91.75 371 THR A N 1
ATOM 2900 C CA . THR A 1 371 ? -17.697 -15.442 2.637 1.00 91.75 371 THR A CA 1
ATOM 2901 C C . THR A 1 371 ? -18.353 -16.832 2.654 1.00 91.75 371 THR A C 1
ATOM 2903 O O . THR A 1 371 ? -19.090 -17.124 3.596 1.00 91.75 371 THR A O 1
ATOM 2906 N N . GLU A 1 372 ? -18.003 -17.728 1.724 1.00 86.06 372 GLU A N 1
ATOM 2907 C CA . GLU A 1 372 ? -18.430 -19.138 1.680 1.00 86.06 372 GLU A CA 1
ATOM 2908 C C . GLU A 1 372 ? -18.022 -19.950 2.928 1.00 86.06 372 GLU A C 1
ATOM 2910 O O . GLU A 1 372 ? -16.858 -19.964 3.334 1.00 86.06 372 GLU A O 1
ATOM 2915 N N . LYS A 1 373 ? -19.001 -20.630 3.540 1.00 72.31 373 LYS A N 1
ATOM 2916 C CA . LYS A 1 373 ? -18.856 -21.375 4.803 1.00 72.31 373 LYS A CA 1
ATOM 2917 C C . LYS A 1 373 ? -18.104 -22.692 4.683 1.00 72.31 373 LYS A C 1
ATOM 2919 O O . LYS A 1 373 ? -18.384 -23.444 3.724 1.00 72.31 373 LYS A O 1
#

pLDDT: mean 88.14, std 10.62, range [43.22, 98.62]

Radius of gyration: 26.78 Å; chains: 1; bounding box: 60×66×78 Å

Foldseek 3Di:
DVPPPCLVCVVVVLVVVLVVLVVVLVCLLVVQQLFDDDLSVQLVLCVVVVPVPSNVVSVVVSVVVSVVVNVVSVVVSDPPPPPDPPVVVVVVVVVVVVVVVVVVVVVVVPPPPPQQPQEEAEEEAESDLLQLLLVLLLCVLVVVVRHHYHYTHHDPLSRLVCQLVVVGFKGQFDWDDPPCVVSCVVRVVQWDWLDFLFALPWFKFKKWAPPDPAAAPLSDACAPNLEEEEAAPPDPLVVLVVQVCVVHPNSVPRYYDYDHPVVSVVVRVVCQVVVGGHIYTDTPPALCVVVGRMDGHDDPPCSSHTGIGGTMMGGPCCCVVPVQSVQLSSLNHDYSVLSSQLVNVVVVVDDSSVSSVVSCVVPVVSSVSSRDD

InterPro domains:
  IPR000515 ABC transporter type 1, transmembrane domain MetI-like [cd06261] (1-69)
  IPR007210 ABC-type glycine betaine transport system, substrate-binding domain [PF04069] (120-361)
  IPR035906 MetI-like superfamily [G3DSA:1.10.3720.10] (1-81)
  IPR035906 MetI-like superfamily [SSF161098] (1-73)

Secondary structure (DSSP, 8-state):
-TTTHHHHHHHHHHHHHHHHHHHHHHTHHHHHHTT--SHHHHHHHHHHTT-HHHHHHHHHHHHHHHHHHHHHHHHHH--------HHHHHHHHHHHHHHHHHHHHHHHHS------SS-EEEEEE-SSHHHHHHHHHHHHHHHHTT-EEEEEE--HHHHHHHHHTTSSSEEEEEEETTTTHHHHHHHTTSEEEEEEEEEEEE-EEEEEETTSS--BGGG-SSGGGGEEE--STT-HHHHHHHHHHHH-GGGTT-EEE---HHHHHHHHHHHHHHT----EEEESS-THHHHS-EEEPB-TT-TT---EEEEEEEETTHHHH-HHHHHHHHH----HHHHHHHHHHHHTT--HHHHHHHHHHHTHHHHHHHH--